Protein 9IL3 (pdb70)

Sequence (368 aa):
AGLPESVIWAVNAGGEAHVDVHGIHFRKDPLEGRVGRASDYGMKLPILRSNPEDQILYQTERYNEETFGYEVPIKEEGDYVLVLKFAEVYFAQSQQKVFDVRLNGHVVVKDLDIFDRVGHSTAHDEIIPMSIRKGKLSVQGEVSTFTGKLYIEFVKGYYDNPKVCALYIMAGTVDDVPKLQPHPAGLPESVIWAVNAGGEAHVDVHGIHFRKDPLEGRVGRASDYGMKLPILRSNPEDQILYQTERYNEETFGYEVPIKEEGDYVLVLKFAEVYFAQSQQKVFDVRLNGHVVVKDLDIFDRVGHSTAHDEIIPMSIRKGKLSVQGEVSTFTGKLYIEFVKGYYDNPKVCALYIMAGTVDDVPKLQPHP

B-factor: mean 16.49, std 7.44, range [3.55, 44.3]

Radius of gyration: 24.48 Å; Cα contacts (8 Å, |Δi|>4): 889; chains: 2; bounding box: 75×58×40 Å

Solvent-accessible surface area: 18001 Å² total; per-residue (Å²): 130,46,39,65,118,8,8,24,40,4,4,2,0,17,14,115,8,34,44,15,83,88,36,3,11,0,15,87,10,51,17,134,84,183,69,27,123,61,26,93,131,1,105,182,43,100,9,110,60,17,71,98,121,12,50,49,3,7,18,7,17,5,63,19,83,127,55,5,10,4,109,0,49,13,76,102,98,12,56,14,0,0,2,0,24,0,0,4,10,157,48,63,121,47,113,66,18,21,5,34,0,71,0,49,51,26,71,14,17,154,84,1,18,2,50,94,134,14,22,73,12,4,0,11,28,25,57,5,68,10,34,8,117,190,37,87,0,41,3,115,76,90,92,39,90,24,124,28,106,0,90,0,28,0,26,70,37,217,100,52,28,0,3,0,0,0,0,6,0,4,45,21,78,51,140,77,5,47,116,48,113,129,72,166,128,46,41,65,135,8,21,77,42,3,4,1,0,17,15,120,63,38,94,15,82,86,35,3,76,0,98,140,10,74,13,128,82,174,70,21,126,61,26,93,35,1,108,112,5,85,9,98,59,15,69,100,121,11,53,50,3,7,18,7,17,5,62,19,80,127,55,5,10,5,110,0,86,13,180,108,101,14,56,14,0,0,3,0,24,0,0,4,7,76,46,10,16,26,85,32,18,22,5,35,0,69,0,50,52,26,72,12,15,152,83,2,17,2,50,97,136,13,21,44,11,3,0,12,28,25,56,6,71,9,32,8,117,192,38,87,0,42,2,116,78,91,95,39,90,24,122,28,105,0,96,0,27,0,28,71,38,216,98,51,26,0,3,0,0,0,0,6,0,4,46,21,78,65,133,79,5,46,115,46,112,124,78,159

Organism: Homo sapiens (NCBI:txid9606)

Nearest PDB structures (foldseek):
  2kr2-assembly1_A  TM=8.852E-01  e=6.687E-24  Xenopus laevis
  2jwp-assembly1_A  TM=8.888E-01  e=2.058E-21  unclassified
  6d8g-assembly1_A  TM=8.098E-01  e=1.830E-08  Bacteroides uniformis str. 3978 T3 ii
  6d8g-assembly1_B  TM=7.984E-01  e=1.465E-08  Bacteroides uniformis str. 3978 T3 ii
  5uj6-assembly1_B  TM=7.425E-01  e=6.015E-09  Bacteroides uniformis str. 3978 T3 ii

GO terms:
  GO:0051087 protein-folding chaperone binding (F, IDA)
  GO:0035579 specific granule membrane (C, TAS)
  GO:0005789 endoplasmic reticulum membrane (C, TAS)
  GO:0005886 plasma membrane (C, TAS)
  GO:0005515 protein binding (F, IPI)
  GO:0016020 membrane (C, HDA)
  GO:0019899 enzyme binding (F, IPI)

Foldseek 3Di:
DADQVFWDAKAQALDAWDQDPRRHIHHYHPCVVNDFDKDQCQPVDQAPLDDRSPCSLASIKGWHQFKDWDKDFDDDWAKKKKKFKYAAADDFDWLQDWWFKDKVRHTQGHTDTRCVVAGHRYMDMDMWIWGQPPQWIDGPRDIDGDDRMMIIMIGHDDRDIGMTRMMTMGGDDDVNDDDGDDGD/DADQVFWDAKAQALDAWDQDPRRHIHHYHPCVVHDFDKDQCQVVDQAPLDDRSPCSLASIKTWHQFKDWDKDFDDDWAKKKKKFKYAAADDFDWLQDWWFKDKVRHTPRHTDTRCVVAGHRYMDMDMWIWGDPPQWIAGPRDIDGDDRMMIIMIGHDDRDIGMTRMMTMGGDDDVNDDDGPDGD

Secondary structure (DSSP, 8-state):
--HHHHEEEEEETTS--EE-TTS-EEEEPTTTTTSSEEE-GGGGS--BSS-GGGTHHHH-EEE-SS-EEEEEE--S-EEEEEEEEE--SS--SSSSS-EEEEETTEEEEEEE-HHHHH-SSB-EEEEEEEEEETTEEEETTEEEE--SEEEEEEE--SSS--EESEEEEEES-GGGS--PPP--/--HHHHEEEEEETTS--EE-TTS-EEEEPTTTTSSSEEE-GGGGS--BSS-GGGTHHHH-EEE-SS-EEEEEE--S-EEEEEEEEE--SS--SSSSS-EEEEETTEEEEEEE-HHHHH-SSB-EEEEEEEEEETTEEEETTEEEE--SEEEEEEE--SSS--EESEEEEEES-GGGSPPPPP--

InterPro domains:
  IPR021720 Malectin domain [PF11721] (48-208)
  IPR039155 Malectin [PTHR13460] (16-291)

Structure (mmCIF, N/CA/C/O backbone):
data_9IL3
#
_entry.id   9IL3
#
_cell.length_a   100.510
_cell.length_b   100.510
_cell.length_c   36.008
_cell.angle_alpha   90.00
_cell.angle_beta   90.00
_cell.angle_gamma   120.00
#
_symmetry.space_group_name_H-M   'P 31'
#
loop_
_entity.id
_entity.type
_entity.pdbx_description
1 polymer Malectin
2 non-polymer alpha-D-glucopyranose
3 non-polymer '1,4-DIETHYLENE DIOXIDE'
4 non-polymer 'SULFATE ION'
5 water water
#
loop_
_atom_site.group_PDB
_atom_site.id
_atom_site.type_symbol
_atom_site.label_atom_id
_atom_site.label_alt_id
_atom_site.label_comp_id
_atom_site.label_asym_id
_atom_site.label_entity_id
_atom_site.label_seq_id
_atom_site.pdbx_PDB_ins_code
_atom_site.Cartn_x
_atom_site.Cartn_y
_atom_site.Cartn_z
_atom_site.occupancy
_atom_site.B_iso_or_equiv
_atom_site.auth_seq_id
_atom_site.auth_comp_id
_atom_site.auth_asym_id
_atom_site.auth_atom_id
_atom_site.pdbx_PDB_model_num
ATOM 1 N N . ALA A 1 1 ? -21.230 39.996 19.172 1.00 37.42 1 ALA A N 1
ATOM 2 C CA . ALA A 1 1 ? -21.005 38.552 19.144 1.00 34.55 1 ALA A CA 1
ATOM 3 C C . ALA A 1 1 ? -19.526 38.205 19.361 1.00 31.61 1 ALA A C 1
ATOM 4 O O . ALA A 1 1 ? -18.642 38.952 18.948 1.00 37.15 1 ALA A O 1
ATOM 6 N N . GLY A 1 2 ? -19.266 37.076 20.019 1.00 33.63 2 GLY A N 1
ATOM 7 C CA . GLY A 1 2 ? -17.907 36.626 20.261 1.00 30.90 2 GLY A CA 1
ATOM 8 C C . GLY A 1 2 ? -17.248 36.074 19.005 1.00 22.98 2 GLY A C 1
ATOM 9 O O . GLY A 1 2 ? -17.876 35.894 17.963 1.00 21.32 2 GLY A O 1
ATOM 10 N N . LEU A 1 3 ? -15.952 35.746 19.143 1.00 22.88 3 LEU A N 1
ATOM 11 C CA . LEU A 1 3 ? -15.089 35.550 17.975 1.00 24.15 3 LEU A CA 1
ATOM 12 C C . LEU A 1 3 ? -15.577 34.500 16.983 1.00 25.62 3 LEU A C 1
ATOM 13 O O . LEU A 1 3 ? -15.879 34.864 15.832 1.00 27.77 3 LEU A O 1
ATOM 18 N N . PRO A 1 4 ? -15.658 33.204 17.326 1.00 27.11 4 PRO A N 1
ATOM 19 C CA . PRO A 1 4 ? -16.072 32.235 16.300 1.00 21.61 4 PRO A CA 1
ATOM 20 C C . PRO A 1 4 ? -17.417 32.571 15.679 1.00 19.10 4 PRO A C 1
ATOM 21 O O . PRO A 1 4 ? -17.565 32.457 14.456 1.00 20.19 4 PRO A O 1
ATOM 25 N N . GLU A 1 5 ? -18.379 33.053 16.477 1.00 15.87 5 GLU A N 1
ATOM 26 C CA . GLU A 1 5 ? -19.694 33.404 15.943 1.00 16.23 5 GLU A CA 1
ATOM 27 C C . GLU A 1 5 ? -19.634 34.577 14.962 1.00 16.68 5 GLU A C 1
ATOM 28 O O . GLU A 1 5 ? -20.466 34.658 14.053 1.00 20.52 5 GLU A O 1
ATOM 34 N N . SER A 1 6 ? -18.663 35.483 15.119 1.00 13.60 6 SER A N 1
ATOM 35 C CA . SER A 1 6 ? -18.532 36.663 14.265 1.00 14.91 6 SER A CA 1
ATOM 36 C C . SER A 1 6 ? -17.835 36.410 12.919 1.00 11.55 6 SER A C 1
ATOM 37 O O . SER A 1 6 ? -17.846 37.318 12.072 1.00 12.44 6 SER A O 1
ATOM 40 N N . VAL A 1 7 ? -17.246 35.230 12.6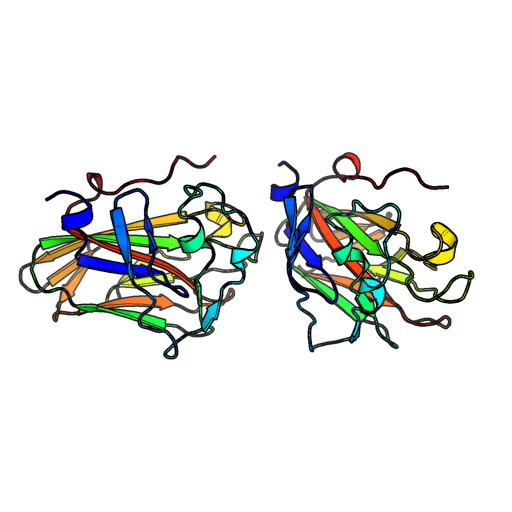91 1.00 11.80 7 VAL A N 1
ATOM 41 C CA . VAL A 1 7 ? -16.561 34.919 11.429 1.00 10.61 7 VAL A CA 1
ATOM 42 C C . VAL A 1 7 ? -17.587 34.482 10.376 1.00 9.79 7 VAL A C 1
ATOM 43 O O . VAL A 1 7 ? -18.300 33.488 10.566 1.00 12.35 7 VAL A O 1
ATOM 47 N N . ILE A 1 8 ? -17.656 35.221 9.256 1.00 9.69 8 ILE A N 1
ATOM 48 C CA . ILE A 1 8 ? -18.626 34.926 8.187 1.00 10.39 8 ILE A CA 1
ATOM 49 C C . ILE A 1 8 ? -18.079 34.056 7.040 1.00 10.03 8 ILE A C 1
ATOM 50 O O . ILE A 1 8 ? -18.881 33.486 6.279 1.00 10.01 8 ILE A O 1
ATOM 55 N N . TRP A 1 9 ? -16.748 33.944 6.888 1.00 8.68 9 TRP A N 1
ATOM 56 C CA . TRP A 1 9 ? -16.092 33.339 5.714 1.00 7.74 9 TRP A CA 1
ATOM 57 C C . TRP A 1 9 ? -14.600 33.140 6.023 1.00 8.35 9 TRP A C 1
ATOM 58 O O . TRP A 1 9 ? -13.968 34.065 6.546 1.00 9.52 9 TRP A O 1
ATOM 69 N N . ALA A 1 10 ? -14.025 31.950 5.753 1.00 8.34 10 ALA A N 1
ATOM 70 C CA . ALA A 1 10 ? -12.615 31.669 6.072 1.00 8.58 10 ALA A CA 1
ATOM 71 C C . ALA A 1 10 ? -12.080 30.494 5.238 1.00 8.63 10 ALA A C 1
ATOM 72 O O . ALA A 1 10 ? -12.785 29.491 5.054 1.00 9.21 10 ALA A O 1
ATOM 74 N N . VAL A 1 11 ? -10.816 30.596 4.780 1.00 8.43 11 VAL A N 1
ATOM 75 C CA . VAL A 1 11 ? -10.205 29.633 3.842 1.00 9.17 11 VAL A CA 1
ATOM 76 C C . VAL A 1 11 ? -8.763 29.289 4.239 1.00 9.10 11 VAL A C 1
ATOM 77 O O . VAL A 1 11 ? -7.955 30.194 4.499 1.00 9.11 11 VAL A O 1
ATOM 81 N N . ASN A 1 12 ? -8.424 27.979 4.228 1.00 8.99 12 ASN A N 1
ATOM 82 C CA . ASN A 1 12 ? -7.030 27.490 4.298 1.00 9.01 12 ASN A CA 1
ATOM 83 C C . ASN A 1 12 ? -6.523 27.257 2.872 1.00 9.16 12 ASN A C 1
ATOM 84 O O . ASN A 1 12 ? -6.791 26.209 2.277 1.00 9.52 12 ASN A O 1
ATOM 89 N N . ALA A 1 13 ? -5.805 28.238 2.300 1.00 9.28 13 ALA A N 1
ATOM 90 C CA . ALA A 1 13 ? -5.368 28.148 0.903 1.00 9.25 13 ALA A CA 1
ATOM 91 C C . ALA A 1 13 ? -4.369 27.001 0.697 1.00 9.43 13 ALA A C 1
ATOM 92 O O . ALA A 1 13 ? -3.436 26.817 1.489 1.00 9.62 13 ALA A O 1
ATOM 94 N N . GLY A 1 14 ? -4.572 26.226 -0.378 1.00 9.32 14 GLY A N 1
ATOM 95 C CA . GLY A 1 14 ? -3.757 25.050 -0.655 1.00 11.70 14 GLY A CA 1
ATOM 96 C C . GLY A 1 14 ? -3.922 23.873 0.288 1.00 12.60 14 GLY A C 1
ATOM 97 O O . GLY A 1 14 ? -3.125 22.926 0.213 1.00 13.70 14 GLY A O 1
ATOM 98 N N . GLY A 1 15 ? -4.929 23.882 1.168 1.00 11.36 15 GLY A N 1
ATOM 99 C CA . GLY A 1 15 ? -5.066 22.824 2.155 1.00 13.78 15 GLY A CA 1
ATOM 100 C C . GLY A 1 15 ? -6.472 22.338 2.473 1.00 12.74 15 GLY A C 1
ATOM 101 O O . GLY A 1 15 ? -7.441 22.673 1.774 1.00 12.61 15 GLY A O 1
ATOM 102 N N . GLU A 1 16 ? -6.571 21.528 3.533 1.00 13.18 16 GLU A N 1
ATOM 103 C CA . GLU A 1 16 ? -7.804 20.932 4.044 1.00 12.44 16 GLU A CA 1
ATOM 104 C C . GLU A 1 16 ? -8.346 21.751 5.226 1.00 13.53 16 GLU A C 1
ATOM 105 O O . GLU A 1 16 ? -7.715 22.701 5.701 1.00 13.29 16 GLU A O 1
ATOM 111 N N . ALA A 1 17 ? -9.526 21.367 5.728 1.00 11.93 17 ALA A N 1
ATOM 112 C CA . ALA A 1 17 ? -10.128 22.086 6.851 1.00 11.93 17 ALA A CA 1
ATOM 113 C C . ALA A 1 17 ? -9.236 22.030 8.095 1.00 12.73 17 ALA A C 1
ATOM 114 O O . ALA A 1 17 ? -8.571 21.019 8.359 1.00 13.95 17 ALA A O 1
ATOM 116 N N . HIS A 1 18 ? -9.233 23.121 8.876 1.00 12.48 18 HIS A N 1
ATOM 117 C CA . HIS A 1 18 ? -8.467 23.207 10.122 1.00 11.65 18 HIS A CA 1
ATOM 118 C C . HIS A 1 18 ? -9.138 24.186 11.086 1.00 10.81 18 HIS A C 1
ATOM 119 O O . HIS A 1 18 ? -9.478 25.307 10.687 1.00 12.54 18 HIS A O 1
ATOM 126 N N . VAL A 1 19 ? -9.307 23.782 12.350 1.00 13.04 19 VAL A N 1
ATOM 127 C CA . VAL A 1 19 ? -9.851 24.652 13.401 1.00 12.18 19 VAL A CA 1
ATOM 128 C C . VAL A 1 19 ? -8.700 25.136 14.285 1.00 12.98 19 VAL A C 1
ATOM 129 O O . VAL A 1 19 ? -7.983 24.320 14.882 1.00 14.13 19 VAL A O 1
ATOM 133 N N . ASP A 1 20 ? -8.529 26.461 14.386 1.00 12.04 20 ASP A N 1
ATOM 134 C CA . ASP A 1 20 ? -7.390 27.053 15.092 1.00 11.96 20 ASP A CA 1
ATOM 135 C C . ASP A 1 20 ? -7.645 27.141 16.605 1.00 14.25 20 ASP A C 1
ATOM 136 O O . ASP A 1 20 ? -8.729 26.807 17.100 1.00 14.85 20 ASP A O 1
ATOM 141 N N . VAL A 1 21 ? -6.639 27.618 17.352 1.00 14.85 21 VAL A N 1
ATOM 142 C CA . VAL A 1 21 ? -6.737 27.653 18.817 1.00 14.79 21 VAL A CA 1
ATOM 143 C C . VAL A 1 21 ? -7.781 28.645 19.329 1.00 18.86 21 VAL A C 1
ATOM 144 O O . VAL A 1 21 ? -8.162 28.573 20.506 1.00 20.11 21 VAL A O 1
ATOM 148 N N . HIS A 1 22 ? -8.240 29.581 18.490 1.00 17.40 22 HIS A N 1
ATOM 149 C CA . HIS A 1 22 ? -9.312 30.514 18.825 1.00 18.67 22 HIS A CA 1
ATOM 150 C C . HIS A 1 22 ? -10.699 29.989 18.472 1.00 17.64 22 HIS A C 1
ATOM 151 O O . HIS A 1 22 ? -11.690 30.683 18.733 1.00 21.79 22 HIS A O 1
ATOM 158 N N . GLY A 1 23 ? -10.796 28.806 17.863 1.00 16.11 23 GLY A N 1
ATOM 159 C CA . GLY A 1 23 ? -12.067 28.252 17.443 1.00 15.98 23 GLY A CA 1
ATOM 160 C C . GLY A 1 23 ? -12.506 28.615 16.038 1.00 15.64 23 GLY A C 1
ATOM 161 O O . GLY A 1 23 ? -13.647 28.297 15.663 1.00 17.81 23 GLY A O 1
ATOM 162 N N . ILE A 1 24 ? -11.642 29.253 15.251 1.00 13.51 24 ILE A N 1
ATOM 163 C CA . ILE A 1 24 ? -11.978 29.661 13.883 1.00 14.47 24 ILE A CA 1
ATOM 164 C C . ILE A 1 24 ? -11.748 28.493 12.925 1.00 12.58 24 ILE A C 1
ATOM 165 O O . ILE A 1 24 ? -10.652 27.915 12.881 1.00 11.84 24 ILE A O 1
ATOM 170 N N . HIS A 1 25 ? -12.785 28.155 12.150 1.00 10.58 25 HIS A N 1
ATOM 171 C CA . HIS A 1 25 ? -12.771 27.079 11.146 1.00 9.15 25 HIS A CA 1
ATOM 172 C C . HIS A 1 25 ? -12.325 27.662 9.798 1.00 9.55 25 HIS A C 1
ATOM 173 O O . HIS A 1 25 ? -13.085 28.395 9.147 1.00 10.10 25 HIS A O 1
ATOM 180 N N . PHE A 1 26 ? -11.095 27.331 9.371 1.00 9.51 26 PHE A N 1
ATOM 181 C CA . PHE A 1 26 ? -10.604 27.654 8.024 1.00 9.20 26 PHE A CA 1
ATOM 182 C C . PHE A 1 26 ? -11.024 26.526 7.069 1.00 8.95 26 PHE A C 1
ATOM 183 O O . PHE A 1 26 ? -10.585 25.378 7.227 1.00 10.46 26 PHE A O 1
ATOM 191 N N . ARG A 1 27 ? -11.891 26.837 6.096 1.00 9.48 27 ARG A N 1
ATOM 192 C CA . ARG A 1 27 ? -12.475 25.810 5.222 1.00 8.00 27 ARG A CA 1
ATOM 193 C C . ARG A 1 27 ? -11.455 25.275 4.201 1.00 10.33 27 ARG A C 1
ATOM 194 O O . ARG A 1 27 ? -10.503 25.967 3.813 1.00 9.87 27 ARG A O 1
ATOM 202 N N . LYS A 1 28 ? -11.661 24.029 3.750 1.00 10.07 28 LYS A N 1
ATOM 203 C CA . LYS A 1 28 ? -10.857 23.504 2.643 1.00 10.27 28 LYS A CA 1
ATOM 204 C C . LYS A 1 28 ? -10.950 24.444 1.432 1.00 10.57 28 LYS A C 1
ATOM 205 O O . LYS A 1 28 ? -11.988 25.072 1.183 1.00 10.76 28 LYS A O 1
ATOM 211 N N . ASP A 1 29 ? -9.842 24.558 0.675 1.00 9.98 29 ASP A N 1
ATOM 212 C CA . ASP A 1 29 ? -9.698 25.591 -0.372 1.00 11.40 29 ASP A CA 1
ATOM 213 C C . ASP A 1 29 ? -10.746 25.441 -1.484 1.00 11.31 29 ASP A C 1
ATOM 214 O O . ASP A 1 29 ? -10.722 24.434 -2.211 1.00 13.34 29 ASP A O 1
ATOM 219 N N . PRO A 1 30 ? -11.642 26.422 -1.690 1.00 11.32 30 PRO A N 1
ATOM 220 C CA . PRO A 1 30 ? -12.634 26.300 -2.783 1.00 14.00 30 PRO A CA 1
ATOM 221 C C . PRO A 1 30 ? -12.058 26.447 -4.196 1.00 15.26 30 PRO A C 1
ATOM 222 O O . PRO A 1 30 ? -12.776 26.157 -5.171 1.00 16.12 30 PRO A O 1
ATOM 226 N N . LEU A 1 31 ? -10.811 26.894 -4.353 1.00 12.08 31 LEU A N 1
ATOM 227 C CA . LEU A 1 31 ? -10.198 27.005 -5.673 1.00 13.66 31 LEU A CA 1
ATOM 228 C C . LEU A 1 31 ? -9.393 25.764 -6.073 1.00 14.06 31 LEU A C 1
ATOM 229 O O . LEU A 1 31 ? -8.694 25.798 -7.095 1.00 14.27 31 LEU A O 1
ATOM 234 N N . GLU A 1 32 ? -9.482 24.667 -5.311 1.00 13.67 32 GLU A N 1
ATOM 235 C CA . GLU A 1 32 ? -8.762 23.449 -5.677 1.00 14.32 32 GLU A CA 1
ATOM 236 C C . GLU A 1 32 ? -9.187 22.961 -7.063 1.00 18.18 32 GLU A C 1
ATOM 237 O O . GLU A 1 32 ? -10.383 22.805 -7.344 1.00 18.29 32 GLU A O 1
ATOM 243 N N . GLY A 1 33 ? -8.197 22.737 -7.932 1.00 18.18 33 GLY A N 1
ATOM 244 C CA . GLY A 1 33 ? -8.426 22.326 -9.307 1.00 21.14 33 GLY A CA 1
ATOM 245 C C . GLY A 1 33 ? -8.952 23.397 -10.239 1.00 22.52 33 GLY A C 1
ATOM 246 O O . GLY A 1 33 ? -9.281 23.084 -11.388 1.00 26.16 33 GLY A O 1
ATOM 247 N N . ARG A 1 34 ? -9.006 24.658 -9.806 1.00 20.78 34 ARG A N 1
ATOM 248 C CA . ARG A 1 34 ? -9.747 25.699 -10.516 1.00 22.53 34 ARG A CA 1
ATOM 249 C C . ARG A 1 34 ? -8.831 26.767 -11.101 1.00 27.54 34 ARG A C 1
ATOM 250 O O . ARG A 1 34 ? -8.677 26.836 -12.322 1.00 34.19 34 ARG A O 1
ATOM 258 N N . VAL A 1 35 ? -8.248 27.637 -10.274 1.00 25.02 35 VAL A N 1
ATOM 259 C CA . VAL A 1 35 ? -7.289 28.639 -10.733 1.00 25.20 35 VAL A CA 1
ATOM 260 C C . VAL A 1 35 ? -6.124 28.699 -9.751 1.00 20.00 35 VAL A C 1
ATOM 261 O O . VAL A 1 35 ? -6.292 28.485 -8.546 1.00 17.90 35 VAL A O 1
ATOM 265 N N . GLY A 1 36 ? -4.925 28.962 -10.285 1.00 18.26 36 GLY A N 1
ATOM 266 C CA . GLY A 1 36 ? -3.704 28.952 -9.489 1.00 16.02 36 GLY A CA 1
ATOM 267 C C . GLY A 1 36 ? -3.174 27.549 -9.232 1.00 17.39 36 GLY A C 1
ATOM 268 O O . GLY A 1 36 ? -3.648 26.556 -9.801 1.00 18.84 36 GLY A O 1
ATOM 269 N N . ARG A 1 37 ? -2.184 27.470 -8.331 1.00 13.96 37 ARG A N 1
ATOM 270 C CA . ARG A 1 37 ? -1.461 26.236 -8.013 1.00 15.62 37 ARG A CA 1
ATOM 271 C C . ARG A 1 37 ? -1.322 26.062 -6.497 1.00 13.56 37 ARG A C 1
ATOM 272 O O . ARG A 1 37 ? -0.844 26.969 -5.804 1.00 13.12 37 ARG A O 1
ATOM 280 N N . ALA A 1 38 ? -1.709 24.895 -5.980 1.00 12.01 38 ALA A N 1
ATOM 281 C CA . ALA A 1 38 ? -1.495 24.568 -4.571 1.00 12.41 38 ALA A CA 1
ATOM 282 C C . ALA A 1 38 ? -0.075 24.047 -4.350 1.00 12.96 38 ALA A C 1
ATOM 283 O O . ALA A 1 38 ? 0.483 23.359 -5.211 1.00 14.87 38 ALA A O 1
ATOM 285 N N . SER A 1 39 ? 0.519 24.374 -3.189 1.00 11.69 39 SER A N 1
ATOM 286 C CA . SER A 1 39 ? 1.816 23.813 -2.807 1.00 10.39 39 SER A CA 1
ATOM 287 C C . SER A 1 39 ? 1.889 23.516 -1.311 1.00 12.01 39 SER A C 1
ATOM 288 O O . SER A 1 39 ? 1.591 24.387 -0.482 1.00 11.50 39 SER A O 1
ATOM 291 N N . ASP A 1 40 ? 2.311 22.290 -0.968 1.00 13.61 40 ASP A N 1
ATOM 292 C CA . ASP A 1 40 ? 2.605 21.889 0.406 1.00 13.44 40 ASP A CA 1
ATOM 293 C C . ASP A 1 40 ? 4.113 21.841 0.716 1.00 12.53 40 ASP A C 1
ATOM 294 O O . ASP A 1 40 ? 4.532 21.140 1.651 1.00 12.82 40 ASP A O 1
ATOM 299 N N . TYR A 1 41 ? 4.923 22.592 -0.045 1.00 11.78 41 TYR A N 1
ATOM 300 C CA . TYR A 1 41 ? 6.377 22.613 0.153 1.00 11.99 41 TYR A CA 1
ATOM 301 C C . TYR A 1 41 ? 6.763 22.964 1.590 1.00 13.83 41 TYR A C 1
ATOM 302 O O . TYR A 1 41 ? 7.703 22.385 2.148 1.00 14.04 41 TYR A O 1
ATOM 311 N N . GLY A 1 42 ? 6.050 23.904 2.212 1.00 11.26 42 GLY A N 1
ATOM 312 C CA . GLY A 1 42 ? 6.348 24.326 3.578 1.00 12.51 42 GL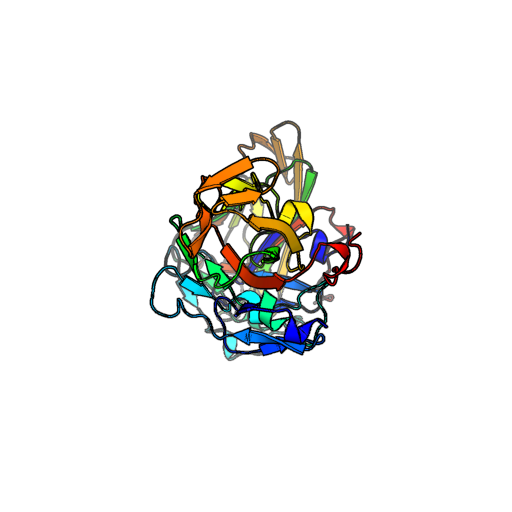Y A CA 1
ATOM 313 C C . GLY A 1 42 ? 6.125 23.281 4.673 1.00 12.41 42 GLY A C 1
ATOM 314 O O . GLY A 1 42 ? 6.533 23.531 5.815 1.00 12.71 42 GLY A O 1
ATOM 315 N N . MET A 1 43 ? 5.487 22.134 4.375 1.00 13.18 43 MET A N 1
ATOM 316 C CA . MET A 1 43 ? 5.250 21.149 5.437 1.00 16.11 43 MET A CA 1
ATOM 317 C C . MET A 1 43 ? 6.529 20.529 5.997 1.00 16.22 43 MET A C 1
ATOM 318 O O . MET A 1 43 ? 6.467 19.858 7.037 1.00 16.87 43 MET A O 1
ATOM 323 N N . LYS A 1 44 ? 7.680 20.758 5.363 1.00 15.61 44 LYS A N 1
ATOM 324 C CA . LYS A 1 44 ? 8.957 20.285 5.881 1.00 16.45 44 LYS A CA 1
ATOM 325 C C . LYS A 1 44 ? 9.577 21.227 6.910 1.00 17.06 44 LYS A C 1
ATOM 326 O O . LYS A 1 44 ? 10.563 20.846 7.553 1.00 21.51 44 LYS A O 1
ATOM 332 N N . LEU A 1 45 ? 9.025 22.433 7.106 1.00 15.64 45 LEU A N 1
ATOM 333 C CA . LEU A 1 45 ? 9.685 23.484 7.876 1.00 13.14 45 LEU A CA 1
ATOM 334 C C . LEU A 1 45 ? 8.892 23.864 9.124 1.00 17.20 45 LEU A C 1
ATOM 335 O O . LEU A 1 45 ? 7.667 24.011 9.054 1.00 17.40 45 LEU A O 1
ATOM 340 N N . PRO A 1 46 ? 9.552 24.056 10.269 1.00 15.26 46 PRO A N 1
ATOM 341 C CA . PRO A 1 46 ? 8.865 24.692 11.403 1.00 16.58 46 PRO A CA 1
ATOM 342 C C . PRO A 1 46 ? 8.643 26.173 11.115 1.00 17.19 46 PRO A C 1
ATOM 343 O O . PRO A 1 46 ? 9.518 26.851 10.569 1.00 16.86 46 PRO A O 1
ATOM 347 N N . ILE A 1 47 ? 7.460 26.677 11.471 1.00 15.60 47 ILE A N 1
ATOM 348 C CA . ILE A 1 47 ? 7.088 28.070 11.207 1.00 13.16 47 ILE A CA 1
ATOM 349 C C . ILE A 1 47 ? 7.209 28.877 12.500 1.00 15.61 47 ILE A C 1
ATOM 350 O O . ILE A 1 47 ? 6.457 28.650 13.457 1.00 18.83 47 ILE A O 1
ATOM 355 N N . LEU A 1 48 ? 8.138 29.834 12.527 1.00 12.45 48 LEU A N 1
ATOM 356 C CA . LEU A 1 48 ? 8.316 30.677 13.705 1.00 13.73 48 LEU A CA 1
ATOM 357 C C . LEU A 1 48 ? 7.160 31.667 13.851 1.00 13.19 48 LEU A C 1
ATOM 358 O O . LEU A 1 48 ? 6.480 32.021 12.877 1.00 13.72 48 LEU A O 1
ATOM 363 N N . ARG A 1 49 ? 6.942 32.109 15.097 1.00 13.82 49 ARG A N 1
ATOM 364 C CA . ARG A 1 49 ? 5.962 33.131 15.467 1.00 14.15 49 ARG A CA 1
ATOM 365 C C . ARG A 1 49 ? 4.536 32.581 15.560 1.00 18.92 49 ARG A C 1
ATOM 366 O O . ARG A 1 49 ? 3.757 33.021 16.414 1.00 26.93 49 ARG A O 1
ATOM 374 N N . SER A 1 50 ? 4.193 31.605 14.716 1.00 19.04 50 SER A N 1
ATOM 375 C CA . SER A 1 50 ? 2.885 30.961 14.769 1.00 21.74 50 SER A CA 1
ATOM 376 C C . SER A 1 50 ? 2.790 30.024 15.964 1.00 23.56 50 SER A C 1
ATOM 377 O O . SER A 1 50 ? 3.775 29.428 16.404 1.00 21.99 50 SER A O 1
ATOM 380 N N . ASN A 1 51 ? 1.579 29.874 16.467 1.00 23.63 51 ASN A N 1
ATOM 381 C CA . ASN A 1 51 ? 1.328 28.856 17.462 1.00 23.73 51 ASN A CA 1
ATOM 382 C C . ASN A 1 51 ? 1.519 27.482 16.807 1.00 24.72 51 ASN A C 1
ATOM 383 O O . ASN A 1 51 ? 1.080 27.269 15.670 1.00 22.19 51 ASN A O 1
ATOM 388 N N . PRO A 1 52 ? 2.202 26.539 17.471 1.00 23.84 52 PRO A N 1
ATOM 389 C CA . PRO A 1 52 ? 2.613 25.306 16.765 1.00 24.83 52 PRO A CA 1
ATOM 390 C C . PRO A 1 52 ? 1.482 24.352 16.379 1.00 22.89 52 PRO A C 1
ATOM 391 O O . PRO A 1 52 ? 1.654 23.595 15.415 1.00 23.73 52 PRO A O 1
ATOM 395 N N . GLU A 1 53 ? 0.351 24.324 17.099 1.00 23.90 53 GLU A N 1
ATOM 396 C CA . GLU A 1 53 ? -0.795 23.536 16.626 1.00 21.20 53 GLU A CA 1
ATOM 397 C C . GLU A 1 53 ? -1.416 24.051 15.330 1.00 16.65 53 GLU A C 1
ATOM 398 O O . GLU A 1 53 ? -2.160 23.299 14.682 1.00 18.36 53 GLU A O 1
ATOM 404 N N . ASP A 1 54 ? -1.104 25.281 14.914 1.00 17.43 54 ASP A N 1
ATOM 405 C CA . ASP A 1 54 ? -1.729 25.904 13.754 1.00 15.89 54 ASP A CA 1
ATOM 406 C C . ASP A 1 54 ? -0.766 26.131 12.586 1.00 14.63 54 ASP A C 1
ATOM 407 O O . ASP A 1 54 ? -1.140 26.793 11.607 1.00 14.31 54 ASP A O 1
ATOM 412 N N . GLN A 1 55 ? 0.457 25.585 12.642 1.00 14.72 55 GLN A N 1
ATOM 413 C CA . GLN A 1 55 ? 1.436 25.895 11.599 1.00 14.05 55 GLN A CA 1
ATOM 414 C C . GLN A 1 55 ? 1.034 25.373 10.218 1.00 13.16 55 GLN A C 1
ATOM 415 O O . GLN A 1 55 ? 1.482 25.931 9.206 1.00 11.24 55 GLN A O 1
ATOM 421 N N . ILE A 1 56 ? 0.163 24.356 10.142 1.00 12.35 56 ILE A N 1
ATOM 422 C CA . ILE A 1 56 ? -0.334 23.858 8.852 1.00 12.98 56 ILE A CA 1
ATOM 423 C C . ILE A 1 56 ? -0.951 24.967 7.990 1.00 11.00 56 ILE A C 1
ATOM 424 O O . ILE A 1 56 ? -0.919 24.882 6.753 1.00 11.85 56 ILE A O 1
ATOM 429 N N . LEU A 1 57 ? -1.517 26.018 8.616 1.00 10.27 57 LEU A N 1
ATOM 430 C CA . LEU A 1 57 ? -2.099 27.121 7.839 1.00 9.56 57 LEU A CA 1
ATOM 431 C C . LEU A 1 57 ? -1.045 27.827 6.986 1.00 10.32 57 LEU A C 1
ATOM 432 O O . LEU A 1 57 ? -1.321 28.214 5.836 1.00 9.43 57 LEU A O 1
ATOM 437 N N . TYR A 1 58 ? 0.161 28.017 7.549 1.00 10.34 58 TYR A N 1
ATOM 438 C CA . TYR A 1 58 ? 1.276 28.717 6.915 1.00 9.54 58 TYR A CA 1
ATOM 439 C C . TYR A 1 58 ? 2.163 27.808 6.049 1.00 10.56 58 TYR A C 1
ATOM 440 O O . TYR A 1 58 ? 2.916 28.320 5.202 1.00 11.89 58 TYR A O 1
ATOM 449 N N . GLN A 1 59 ? 2.090 26.478 6.233 1.00 10.15 59 GLN A N 1
ATOM 450 C CA . GLN A 1 59 ? 2.864 25.483 5.485 1.00 10.80 59 GLN A CA 1
ATOM 451 C C . GLN A 1 59 ? 2.230 25.118 4.140 1.00 11.39 59 GLN A C 1
ATOM 452 O O . GLN A 1 59 ? 2.900 24.480 3.313 1.00 13.08 59 GLN A O 1
ATOM 458 N N . THR A 1 60 ? 0.959 25.493 3.912 1.00 10.55 60 THR A N 1
ATOM 459 C CA . THR A 1 60 ? 0.236 25.290 2.653 1.00 9.85 60 THR A CA 1
ATOM 460 C C . THR A 1 60 ? -0.123 26.645 2.031 1.00 9.92 60 THR A C 1
ATOM 461 O O . THR A 1 60 ? -0.455 27.599 2.757 1.00 9.32 60 THR A O 1
ATOM 465 N N . GLU A 1 61 ? -0.071 26.738 0.690 1.00 8.32 61 GLU A N 1
ATOM 466 C CA . GLU A 1 61 ? -0.310 28.006 -0.017 1.00 8.16 61 GLU A CA 1
ATOM 467 C C . GLU A 1 61 ? -1.019 27.773 -1.358 1.00 8.80 61 GLU A C 1
ATOM 468 O O . GLU A 1 61 ? -1.025 26.655 -1.892 1.00 9.69 61 GLU A O 1
ATOM 474 N N . ARG A 1 62 ? -1.587 28.857 -1.922 1.00 9.47 62 ARG A N 1
ATOM 475 C CA . ARG A 1 62 ? -1.915 28.968 -3.353 1.00 9.52 62 ARG A CA 1
ATOM 476 C C . ARG A 1 62 ? -1.093 30.111 -3.952 1.00 8.67 62 ARG A C 1
ATOM 477 O O . ARG A 1 62 ? -1.061 31.207 -3.378 1.00 8.88 62 ARG A O 1
ATOM 485 N N . TYR A 1 63 ? -0.421 29.861 -5.096 1.00 10.36 63 TYR A N 1
ATOM 486 C CA . TYR A 1 63 ? 0.373 30.865 -5.825 1.00 10.45 63 TYR A CA 1
ATOM 487 C C . TYR A 1 63 ? 0.086 30.789 -7.329 1.00 10.70 63 TYR A C 1
ATOM 488 O O . TYR A 1 63 ? -0.572 29.856 -7.800 1.00 11.66 63 TYR A O 1
ATOM 497 N N . ASN A 1 64 ? 0.586 31.769 -8.102 1.00 11.41 64 ASN A N 1
ATOM 498 C CA . ASN A 1 64 ? 0.360 31.762 -9.555 1.00 12.39 64 ASN A CA 1
ATOM 499 C C . ASN A 1 64 ? 1.347 32.696 -10.262 1.00 11.58 64 ASN A C 1
ATOM 500 O O . ASN A 1 64 ? 1.825 33.675 -9.675 1.00 10.63 64 ASN A O 1
ATOM 505 N N . GLU A 1 65 ? 1.634 32.397 -11.544 1.00 11.83 65 GLU A N 1
ATOM 506 C CA . GLU A 1 65 ? 2.509 33.239 -12.367 1.00 13.45 65 GLU A CA 1
ATOM 507 C C . GLU A 1 65 ? 1.760 34.382 -13.057 1.00 12.30 65 GLU A C 1
ATOM 508 O O . GLU A 1 65 ? 2.386 35.170 -13.782 1.00 15.10 65 GLU A O 1
ATOM 514 N N . GLU A 1 66 ? 0.439 34.477 -12.869 1.00 11.30 66 GLU A N 1
ATOM 515 C CA . GLU A 1 66 ? -0.387 35.601 -13.298 1.00 12.46 66 GLU A CA 1
ATOM 516 C C . GLU A 1 66 ? -1.325 36.003 -12.153 1.00 12.86 66 GLU A C 1
ATOM 517 O O . GLU A 1 66 ? -1.521 35.241 -11.196 1.00 12.85 66 GLU A O 1
ATOM 523 N N . THR A 1 67 ? -1.905 37.207 -12.254 1.00 10.71 67 THR A N 1
ATOM 524 C CA . THR A 1 67 ? -2.857 37.700 -11.249 1.00 10.81 67 THR A CA 1
ATOM 525 C C . THR A 1 67 ? -4.019 36.718 -11.037 1.00 12.72 67 THR A C 1
ATOM 526 O O . THR A 1 67 ? -4.520 36.118 -11.996 1.00 13.18 67 THR A O 1
ATOM 530 N N . PHE A 1 68 ? -4.436 36.533 -9.764 1.00 11.48 68 PHE A N 1
ATOM 531 C CA . PHE A 1 68 ? -5.555 35.649 -9.391 1.00 11.90 68 PHE A CA 1
ATOM 532 C C . PHE A 1 68 ? -6.266 36.175 -8.136 1.00 11.57 68 PHE A C 1
ATOM 533 O O . PHE A 1 68 ? -5.746 37.043 -7.430 1.00 12.73 68 PHE A O 1
ATOM 541 N N . GLY A 1 69 ? -7.461 35.642 -7.848 1.00 13.06 69 GLY A N 1
ATOM 542 C CA . GLY A 1 69 ? -8.199 36.115 -6.676 1.00 11.40 69 GLY A CA 1
ATOM 543 C C . GLY A 1 69 ? -9.357 35.231 -6.229 1.00 11.36 69 GLY A C 1
ATOM 544 O O . GLY A 1 69 ? -9.703 34.238 -6.883 1.00 13.89 69 GLY A O 1
ATOM 545 N N . TYR A 1 70 ? -9.958 35.624 -5.082 1.00 11.33 70 TYR A N 1
ATOM 546 C CA . TYR A 1 70 ? -11.135 34.982 -4.472 1.00 10.04 70 TYR A CA 1
ATOM 547 C C . TYR A 1 70 ? -12.335 35.934 -4.500 1.00 12.92 70 TYR A C 1
ATOM 548 O O . TYR A 1 70 ? -12.193 37.132 -4.216 1.00 13.84 70 TYR A O 1
ATOM 557 N N . GLU A 1 71 ? -13.526 35.398 -4.789 1.00 14.43 71 GLU A N 1
ATOM 558 C CA . GLU A 1 71 ? -14.789 36.140 -4.702 1.00 14.64 71 GLU A CA 1
ATOM 559 C C . GLU A 1 71 ? -15.528 35.768 -3.417 1.00 16.01 71 GLU A C 1
ATOM 560 O O . GLU A 1 71 ? -15.673 34.579 -3.111 1.00 18.32 71 GLU A O 1
ATOM 566 N N . VAL A 1 72 ? -16.034 36.774 -2.690 1.00 14.03 72 VAL A N 1
ATOM 567 C CA . VAL A 1 72 ? -16.689 36.575 -1.402 1.00 12.53 72 VAL A CA 1
ATOM 568 C C . VAL A 1 72 ? -18.089 37.193 -1.402 1.00 13.10 72 VAL A C 1
ATOM 569 O O . VAL A 1 72 ? -18.227 38.406 -1.606 1.00 13.05 72 VAL A O 1
ATOM 573 N N . PRO A 1 73 ? -19.159 36.420 -1.164 1.00 12.13 73 PRO A N 1
ATOM 574 C CA . PRO A 1 73 ? -20.493 37.030 -0.975 1.00 12.32 73 PRO A CA 1
ATOM 575 C C . PRO A 1 73 ? -20.640 37.604 0.433 1.00 13.53 73 PRO A C 1
ATOM 576 O O . PRO A 1 73 ? -20.290 36.948 1.417 1.00 13.35 73 PRO A O 1
ATOM 580 N N . ILE A 1 74 ? -21.155 38.834 0.537 1.00 11.68 74 ILE A N 1
ATOM 581 C CA . ILE A 1 74 ? -21.414 39.476 1.835 1.00 14.09 74 ILE A CA 1
ATOM 582 C C . ILE A 1 74 ? -22.897 39.850 1.918 1.00 15.36 74 ILE A C 1
ATOM 583 O O . ILE A 1 74 ? -23.365 40.726 1.175 1.00 15.91 74 ILE A O 1
ATOM 588 N N . LYS A 1 75 ? -23.629 39.205 2.843 1.00 13.49 75 LYS A N 1
ATOM 589 C CA . LYS A 1 75 ? -25.097 39.242 2.875 1.00 15.45 75 LYS A CA 1
ATOM 590 C C . LYS A 1 75 ? -25.671 40.522 3.502 1.00 14.71 75 LYS A C 1
ATOM 591 O O . LYS A 1 75 ? -26.730 40.995 3.064 1.00 16.13 75 LYS A O 1
ATOM 597 N N . GLU A 1 76 ? -25.026 41.086 4.533 1.00 13.62 76 GLU A N 1
ATOM 598 C CA . GLU A 1 76 ? -25.620 42.169 5.320 1.00 13.31 76 GLU A CA 1
ATOM 599 C C . GLU A 1 76 ? -24.667 43.360 5.442 1.00 14.54 76 GLU A C 1
ATOM 600 O O . GLU A 1 76 ? -23.442 43.200 5.419 1.00 12.73 76 GLU A O 1
ATOM 606 N N . GLU A 1 77 ? -25.235 44.565 5.578 1.00 12.85 77 GLU A N 1
ATOM 607 C CA . GLU A 1 77 ? -24.424 45.751 5.877 1.00 13.31 77 GLU A CA 1
ATOM 608 C C . GLU A 1 77 ? -23.797 45.679 7.278 1.00 13.36 77 GLU A C 1
ATOM 609 O O . GLU A 1 77 ? -24.329 45.033 8.189 1.00 13.83 77 GLU A O 1
ATOM 615 N N . GL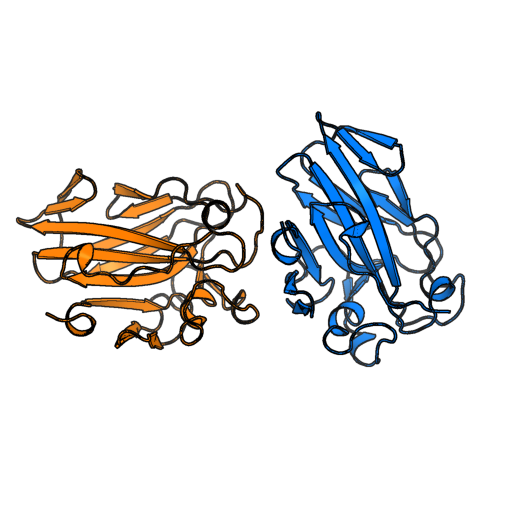Y A 1 78 ? -22.665 46.362 7.448 1.00 11.95 78 GLY A N 1
ATOM 616 C CA . GLY A 1 78 ? -22.005 46.437 8.743 1.00 14.27 78 GLY A CA 1
ATOM 617 C C . GLY A 1 78 ? -20.525 46.769 8.622 1.00 11.62 78 GLY A C 1
ATOM 618 O O . GLY A 1 78 ? -20.006 47.016 7.534 1.00 12.14 78 GLY A O 1
ATOM 619 N N . ASP A 1 79 ? -19.851 46.789 9.787 1.00 14.41 79 ASP A N 1
ATOM 620 C CA . ASP A 1 79 ? -18.390 46.918 9.863 1.00 13.59 79 ASP A CA 1
ATOM 621 C C . ASP A 1 79 ? -17.725 45.539 9.884 1.00 12.42 79 ASP A C 1
ATOM 622 O O . ASP A 1 79 ? -18.178 44.635 10.595 1.00 13.95 79 ASP A O 1
ATOM 627 N N . TYR A 1 80 ? -16.634 45.388 9.116 1.00 10.41 80 TYR A N 1
ATOM 628 C CA . TYR A 1 80 ? -15.918 44.114 8.976 1.00 9.78 80 TYR A CA 1
ATOM 629 C C . TYR A 1 80 ? -14.395 44.333 9.021 1.00 10.76 80 TYR A C 1
ATOM 630 O O . TYR A 1 80 ? -13.898 45.445 8.784 1.00 11.77 80 TYR A O 1
ATOM 639 N N . VAL A 1 81 ? -13.642 43.256 9.315 1.00 9.94 81 VAL A N 1
ATOM 640 C CA . VAL A 1 81 ? -12.174 43.243 9.206 1.00 10.40 81 VAL A CA 1
ATOM 641 C C . VAL A 1 81 ? -11.728 42.020 8.399 1.00 8.82 81 VAL A C 1
ATOM 642 O O . VAL A 1 81 ? -12.114 40.887 8.718 1.00 9.64 81 VAL A O 1
ATOM 646 N N . LEU A 1 82 ? -10.896 42.250 7.369 1.00 9.75 82 LEU A N 1
ATOM 647 C CA . LEU A 1 82 ? -10.246 41.186 6.597 1.00 8.33 82 LEU A CA 1
ATOM 648 C C . LEU A 1 82 ? -8.826 40.932 7.120 1.00 9.27 82 LEU A C 1
ATOM 649 O O . LEU A 1 82 ? -8.027 41.873 7.233 1.00 10.85 82 LEU A O 1
ATOM 654 N N . VAL A 1 83 ? -8.512 39.660 7.421 1.00 8.69 83 VAL A N 1
ATOM 655 C CA . VAL A 1 83 ? -7.184 39.224 7.871 1.00 9.61 83 VAL A CA 1
ATOM 656 C C . VAL A 1 83 ? -6.576 38.275 6.830 1.00 8.74 83 VAL A C 1
ATOM 657 O O . VAL A 1 83 ? -7.184 37.251 6.483 1.00 9.36 83 VAL A O 1
ATOM 661 N N . LEU A 1 84 ? -5.357 38.601 6.364 1.00 8.47 84 LEU A N 1
ATOM 662 C CA . LEU A 1 84 ? -4.603 37.823 5.375 1.00 7.34 84 LEU A CA 1
ATOM 663 C C . LEU A 1 84 ? -3.305 37.290 5.994 1.00 7.52 84 LEU A C 1
ATOM 664 O O . LEU A 1 84 ? -2.523 38.074 6.551 1.00 9.21 84 LEU A O 1
ATOM 669 N N . LYS A 1 85 ? -3.066 35.967 5.887 1.00 8.85 85 LYS A N 1
ATOM 670 C CA . LYS A 1 85 ? -1.921 35.280 6.501 1.00 7.66 85 LYS A CA 1
ATOM 671 C C . LYS A 1 85 ? -0.922 34.796 5.444 1.00 7.98 85 LYS A C 1
ATOM 672 O O . LYS A 1 85 ? -1.330 34.158 4.460 1.00 8.36 85 LYS A O 1
ATOM 678 N N . PHE A 1 86 ? 0.385 35.046 5.684 1.00 8.25 86 PHE A N 1
ATOM 679 C CA . PHE A 1 86 ? 1.480 34.761 4.737 1.00 8.10 86 PHE A CA 1
ATOM 680 C C . PHE A 1 86 ? 2.722 34.189 5.452 1.00 8.18 86 PHE A C 1
ATOM 681 O O . PHE A 1 86 ? 2.945 34.442 6.645 1.00 8.55 86 PHE A O 1
ATOM 689 N N . ALA A 1 87 ? 3.559 33.448 4.693 1.00 9.81 87 ALA A N 1
ATOM 690 C CA . ALA A 1 87 ? 4.923 33.064 5.084 1.00 8.73 87 ALA A CA 1
ATOM 691 C C . ALA A 1 87 ? 5.777 32.869 3.826 1.00 8.26 87 ALA A C 1
ATOM 692 O O . ALA A 1 87 ? 5.271 32.415 2.791 1.00 9.91 87 ALA A O 1
ATOM 694 N N . GLU A 1 88 ? 7.083 33.227 3.916 1.00 7.94 88 GLU A N 1
ATOM 695 C CA . GLU A 1 88 ? 8.056 33.031 2.821 1.00 7.64 88 GLU A CA 1
ATOM 696 C C . GLU A 1 88 ? 8.853 31.746 3.088 1.00 8.56 88 GLU A C 1
ATOM 697 O O . GLU A 1 88 ? 9.748 31.728 3.937 1.00 9.41 88 GLU A O 1
ATOM 703 N N . VAL A 1 89 ? 8.522 30.666 2.368 1.00 9.07 89 VAL A N 1
ATOM 704 C CA . VAL A 1 89 ? 9.107 29.338 2.613 1.00 9.19 89 VAL A CA 1
ATOM 705 C C . VAL A 1 89 ? 10.201 28.973 1.597 1.00 11.07 89 VAL A C 1
ATOM 706 O O . VAL A 1 89 ? 10.679 27.825 1.600 1.00 12.57 89 VAL A O 1
ATOM 710 N N . TYR A 1 90 ? 10.610 29.917 0.730 1.00 10.14 90 TYR A N 1
ATOM 711 C CA . TYR A 1 90 ? 11.599 29.655 -0.328 1.00 8.34 90 TYR A CA 1
ATOM 712 C C . TYR A 1 90 ? 12.794 30.624 -0.286 1.00 9.89 90 TYR A C 1
ATOM 713 O O . TYR A 1 90 ? 13.946 30.178 -0.164 1.00 10.04 90 TYR A O 1
ATOM 722 N N . PHE A 1 91 ? 12.550 31.940 -0.371 1.00 8.85 91 PHE A N 1
ATOM 723 C CA . PHE A 1 91 ? 13.611 32.949 -0.460 1.00 8.92 91 PHE A CA 1
ATOM 724 C C . PHE A 1 91 ? 14.102 33.413 0.922 1.00 8.13 91 PHE A C 1
ATOM 725 O O . PHE A 1 91 ? 13.423 33.246 1.947 1.00 10.34 91 PHE A O 1
ATOM 733 N N . ALA A 1 92 ? 15.314 34.013 0.934 1.00 9.17 92 ALA A N 1
ATOM 734 C CA . ALA A 1 92 ? 15.924 34.533 2.163 1.00 8.73 92 ALA A CA 1
ATOM 735 C C . ALA A 1 92 ? 16.767 35.798 1.889 1.00 7.91 92 ALA A C 1
ATOM 736 O O . ALA A 1 92 ? 17.816 36.011 2.521 1.00 8.52 92 ALA A O 1
ATOM 738 N N . GLN A 1 93 ? 16.303 36.654 0.959 1.00 9.44 93 GLN A N 1
ATOM 739 C CA . GLN A 1 93 ? 16.834 37.999 0.701 1.00 8.90 93 GLN A CA 1
ATOM 740 C C . GLN A 1 93 ? 15.656 38.904 0.325 1.00 10.20 93 GLN A C 1
ATOM 741 O O . GLN A 1 93 ? 14.585 38.416 -0.056 1.00 9.35 93 GLN A O 1
ATOM 747 N N . SER A 1 94 ? 15.831 40.228 0.480 1.00 9.94 94 SER A N 1
ATOM 748 C CA . SER A 1 94 ? 14.801 41.184 0.048 1.00 10.51 94 SER A CA 1
ATOM 749 C C . SER A 1 94 ? 14.794 41.366 -1.475 1.00 10.73 94 SER A C 1
ATOM 750 O O . SER A 1 94 ? 15.754 41.029 -2.184 1.00 11.03 94 SER A O 1
ATOM 753 N N . GLN A 1 95 ? 13.660 41.887 -1.976 1.00 11.03 95 GLN A N 1
ATOM 754 C CA . GLN A 1 95 ? 13.440 42.117 -3.411 1.00 11.26 95 GLN A CA 1
ATOM 755 C C . GLN A 1 95 ? 13.639 40.853 -4.254 1.00 12.19 95 GLN A C 1
ATOM 756 O O . GLN A 1 95 ? 14.178 40.905 -5.368 1.00 14.41 95 GLN A O 1
ATOM 762 N N . GLN A 1 96 ? 13.190 39.708 -3.728 1.00 9.62 96 GLN A N 1
ATOM 763 C CA . GLN A 1 96 ? 13.100 38.453 -4.476 1.00 10.89 96 GLN A CA 1
ATOM 764 C C . GLN A 1 96 ? 11.663 38.111 -4.868 1.00 11.34 96 GLN A C 1
ATOM 765 O O . GLN A 1 96 ? 11.421 37.733 -6.025 1.00 12.46 96 GLN A O 1
ATOM 771 N N . LYS A 1 97 ? 10.704 38.229 -3.930 1.00 9.88 97 LYS A N 1
ATOM 772 C CA . LYS A 1 97 ? 9.259 38.095 -4.174 1.00 9.70 97 LYS A CA 1
ATOM 773 C C . LYS A 1 97 ? 8.545 39.337 -3.631 1.00 9.69 97 LYS A C 1
ATOM 774 O O . LYS A 1 97 ? 8.627 39.616 -2.425 1.00 9.65 97 LYS A O 1
ATOM 780 N N . VAL A 1 98 ? 7.837 40.076 -4.509 1.00 10.38 98 VAL A N 1
ATOM 781 C CA . VAL A 1 98 ? 7.140 41.333 -4.175 1.00 10.21 98 VAL A CA 1
ATOM 782 C C . VAL A 1 98 ? 5.824 41.398 -4.964 1.00 11.95 98 VAL A C 1
ATOM 783 O O . VAL A 1 98 ? 5.822 41.116 -6.168 1.00 13.63 98 VAL A O 1
ATOM 787 N N . PHE A 1 99 ? 4.708 41.773 -4.309 1.00 10.40 99 PHE A N 1
ATOM 788 C CA . PHE A 1 99 ? 3.403 41.841 -5.003 1.00 10.00 99 PHE A CA 1
ATOM 789 C C . PHE A 1 99 ? 2.431 42.790 -4.290 1.00 10.41 99 PHE A C 1
ATOM 790 O O . PHE A 1 99 ? 2.546 43.028 -3.086 1.00 10.53 99 PHE A O 1
ATOM 798 N N . ASP A 1 100 ? 1.444 43.307 -5.045 1.00 10.82 100 ASP A N 1
ATOM 799 C CA . ASP A 1 100 ? 0.360 44.146 -4.518 1.00 10.94 100 ASP A CA 1
ATOM 800 C C . ASP A 1 100 ? -0.876 43.298 -4.166 1.00 10.16 100 ASP A C 1
ATOM 801 O O . ASP A 1 100 ? -1.095 42.226 -4.743 1.00 11.15 100 ASP A O 1
ATOM 806 N N . VAL A 1 101 ? -1.708 43.808 -3.244 1.00 10.42 101 VAL A N 1
ATOM 807 C CA . VAL A 1 101 ? -3.033 43.251 -2.935 1.00 10.95 101 VAL A CA 1
ATOM 808 C C . VAL A 1 101 ? -4.100 44.318 -3.199 1.00 9.76 101 VAL A C 1
ATOM 809 O O . VAL A 1 101 ? -3.970 45.454 -2.717 1.00 11.28 101 VAL A O 1
ATOM 813 N N . ARG A 1 102 ? -5.171 43.942 -3.934 1.00 10.00 102 ARG A N 1
ATOM 814 C CA . ARG A 1 102 ? -6.286 44.836 -4.279 1.00 11.60 102 ARG A CA 1
ATOM 815 C C . ARG A 1 102 ? -7.642 44.309 -3.804 1.00 12.61 102 ARG A C 1
ATOM 816 O O . ARG A 1 102 ? -7.884 43.094 -3.771 1.00 12.13 102 ARG A O 1
ATOM 824 N N . LEU A 1 103 ? -8.541 45.243 -3.468 1.00 12.86 103 LEU A N 1
ATOM 825 C CA . LEU A 1 103 ? -9.895 44.927 -3.016 1.00 13.13 103 LEU A CA 1
ATOM 826 C C . LEU A 1 103 ? -10.871 45.732 -3.868 1.00 13.11 103 LEU A C 1
ATOM 827 O O . LEU A 1 103 ? -10.907 46.964 -3.765 1.00 15.81 103 LEU A O 1
ATOM 832 N N . ASN A 1 104 ? -11.664 45.053 -4.706 1.00 12.83 104 ASN A N 1
ATOM 833 C CA . ASN A 1 104 ? -12.556 45.726 -5.660 1.00 16.33 104 ASN A CA 1
ATOM 834 C C . ASN A 1 104 ? -11.823 46.817 -6.448 1.00 17.12 104 ASN A C 1
ATOM 835 O O . ASN A 1 104 ? -12.364 47.891 -6.721 1.00 19.00 104 ASN A O 1
ATOM 840 N N . GLY A 1 105 ? -10.561 46.548 -6.796 1.00 15.02 105 GLY A N 1
ATOM 841 C CA . GLY A 1 105 ? -9.737 47.490 -7.529 1.00 18.09 105 GLY A CA 1
ATOM 842 C C . GLY A 1 105 ? -8.902 48.447 -6.692 1.00 15.17 105 GLY A C 1
ATOM 843 O O . GLY A 1 105 ? -7.957 49.042 -7.227 1.00 21.94 105 GLY A O 1
ATOM 844 N N . HIS A 1 106 ? -9.234 48.654 -5.418 1.00 15.39 106 HIS A N 1
ATOM 845 C CA . HIS A 1 106 ? -8.468 49.566 -4.571 1.00 16.75 106 HIS A CA 1
ATOM 846 C C . HIS A 1 106 ? -7.185 48.865 -4.114 1.00 16.63 106 HIS A C 1
ATOM 847 O O . HIS A 1 106 ? -7.248 47.757 -3.580 1.00 15.31 106 HIS A O 1
ATOM 854 N N . VAL A 1 107 ? -6.027 49.510 -4.272 1.00 15.57 107 VAL A N 1
ATOM 855 C CA . VAL A 1 107 ? -4.773 48.918 -3.791 1.00 14.77 107 VAL A CA 1
ATOM 856 C C . VAL A 1 107 ? -4.700 49.110 -2.274 1.00 16.51 107 VAL A C 1
ATOM 857 O O . VAL A 1 107 ? -4.596 50.240 -1.789 1.00 21.49 107 VAL A O 1
ATOM 861 N N . VAL A 1 108 ? -4.757 48.006 -1.518 1.00 12.37 108 VAL A N 1
ATOM 862 C CA . VAL A 1 108 ? -4.780 48.066 -0.056 1.00 15.33 108 VAL A CA 1
ATOM 863 C C . VAL A 1 108 ? -3.449 47.678 0.605 1.00 15.78 108 VAL A C 1
ATOM 864 O O . VAL A 1 108 ? -3.221 48.055 1.768 1.00 16.87 108 VAL A O 1
ATOM 868 N N . VAL A 1 109 ? -2.584 46.928 -0.087 1.00 13.71 109 VAL A N 1
ATOM 869 C CA . VAL A 1 109 ? -1.197 46.685 0.325 1.00 14.37 109 VAL A CA 1
ATOM 870 C C . VAL A 1 109 ? -0.306 46.872 -0.900 1.00 12.72 109 VAL A C 1
ATOM 871 O O . VAL A 1 109 ? -0.456 46.142 -1.891 1.00 12.75 109 VAL A O 1
ATOM 875 N N . LYS A 1 110 ? 0.618 47.838 -0.834 1.00 12.60 110 LYS A N 1
ATOM 876 C CA . LYS A 1 110 ? 1.535 48.150 -1.933 1.00 12.68 110 LYS A CA 1
ATOM 877 C C . LYS A 1 110 ? 2.911 47.539 -1.675 1.00 11.83 110 LYS A C 1
ATOM 878 O O . LYS A 1 110 ? 3.501 47.752 -0.609 1.00 14.07 110 LYS A O 1
ATOM 884 N N . ASP A 1 111 ? 3.418 46.785 -2.655 1.00 11.42 111 ASP A N 1
ATOM 885 C CA . ASP A 1 111 ? 4.788 46.230 -2.624 1.00 12.01 111 ASP A CA 1
ATOM 886 C C . ASP A 1 111 ? 5.063 45.365 -1.381 1.00 11.35 111 ASP A C 1
ATOM 887 O O . ASP A 1 111 ? 6.051 45.571 -0.666 1.00 12.45 111 ASP A O 1
ATOM 892 N N . LEU A 1 112 ? 4.197 44.376 -1.138 1.00 9.41 112 LEU A N 1
ATOM 893 C CA . LEU A 1 112 ? 4.403 43.431 -0.035 1.00 8.88 112 LEU A CA 1
ATOM 894 C C . LEU A 1 112 ? 5.618 42.534 -0.297 1.00 8.69 112 LEU A C 1
ATOM 895 O O . LEU A 1 112 ? 5.621 41.753 -1.256 1.00 9.06 112 LEU A O 1
ATOM 900 N N . ASP A 1 113 ? 6.623 42.614 0.590 1.00 9.14 113 ASP A N 1
ATOM 901 C CA . ASP A 1 113 ? 7.849 41.798 0.580 1.00 8.33 113 ASP A CA 1
ATOM 902 C C . ASP A 1 113 ? 7.893 41.046 1.923 1.00 8.21 113 ASP A C 1
ATOM 903 O O . ASP A 1 113 ? 8.370 41.581 2.940 1.00 8.75 113 ASP A O 1
ATOM 908 N N . ILE A 1 114 ? 7.367 39.808 1.926 1.00 7.78 114 ILE A N 1
ATOM 909 C CA . ILE A 1 114 ? 7.224 39.032 3.166 1.00 7.76 114 ILE A CA 1
ATOM 910 C C . ILE A 1 114 ? 8.574 38.873 3.875 1.00 8.18 114 ILE A C 1
ATOM 911 O O . ILE A 1 114 ? 8.689 39.113 5.091 1.00 8.95 114 ILE A O 1
ATOM 916 N N . PHE A 1 115 ? 9.622 38.466 3.137 1.00 8.10 115 PHE A N 1
ATOM 917 C CA . PHE A 1 115 ? 10.935 38.293 3.770 1.00 8.00 115 PHE A CA 1
ATOM 918 C C . PHE A 1 115 ? 11.423 39.585 4.424 1.00 8.23 115 PHE A C 1
ATOM 919 O O . PHE A 1 115 ? 11.945 39.552 5.546 1.00 8.90 115 PHE A O 1
ATOM 927 N N . ASP A 1 116 ? 11.298 40.730 3.730 1.00 7.88 116 ASP A N 1
ATOM 928 C CA . ASP A 1 116 ? 11.796 41.996 4.285 1.00 7.92 116 ASP A CA 1
ATOM 929 C C . ASP A 1 116 ? 11.177 42.292 5.650 1.00 8.20 116 ASP A C 1
ATOM 930 O O . ASP A 1 116 ? 11.869 42.793 6.550 1.00 9.62 116 ASP A O 1
ATOM 935 N N . ARG A 1 117 ? 9.884 41.962 5.827 1.00 8.43 117 ARG A N 1
ATOM 936 C CA . ARG A 1 117 ? 9.124 42.308 7.029 1.00 8.35 117 ARG A CA 1
ATOM 937 C C . ARG A 1 117 ? 9.398 41.362 8.207 1.00 10.08 117 ARG A C 1
ATOM 938 O O . ARG A 1 117 ? 9.410 41.813 9.365 1.00 11.37 117 ARG A O 1
ATOM 946 N N . VAL A 1 118 ? 9.590 40.052 7.959 1.00 8.75 118 VAL A N 1
ATOM 947 C CA . VAL A 1 118 ? 9.629 39.056 9.043 1.00 10.47 118 VAL A CA 1
ATOM 948 C C . VAL A 1 118 ? 10.752 38.015 8.973 1.00 9.27 118 VAL A C 1
ATOM 949 O O . VAL A 1 118 ? 10.961 37.283 9.951 1.00 12.31 118 VAL A O 1
ATOM 953 N N . GLY A 1 119 ? 11.454 37.894 7.840 1.00 9.29 119 GLY A N 1
ATOM 954 C CA . GLY A 1 119 ? 12.461 36.839 7.665 1.00 9.55 119 GLY A CA 1
ATOM 955 C C . GLY A 1 119 ? 11.935 35.591 6.961 1.00 8.31 119 GLY A C 1
ATOM 956 O O . GLY A 1 119 ? 10.849 35.585 6.374 1.00 9.11 119 GLY A O 1
ATOM 957 N N . HIS A 1 120 ? 12.752 34.512 7.003 1.00 9.27 120 HIS A N 1
ATOM 958 C CA . HIS A 1 120 ? 12.440 33.224 6.360 1.00 8.67 120 HIS A CA 1
ATOM 959 C C . HIS A 1 120 ? 11.630 32.335 7.307 1.00 10.03 120 HIS A C 1
ATOM 960 O O . HIS A 1 120 ? 11.874 32.317 8.521 1.00 10.63 120 HIS A O 1
ATOM 967 N N . SER A 1 121 ? 10.643 31.614 6.746 1.00 8.84 121 SER A N 1
ATOM 968 C CA . SER A 1 121 ? 9.866 30.593 7.482 1.00 9.96 121 SER A CA 1
ATOM 969 C C . SER A 1 121 ? 9.217 31.129 8.774 1.00 10.14 121 SER A C 1
ATOM 970 O O . SER A 1 121 ? 9.239 30.473 9.823 1.00 11.68 121 SER A O 1
ATOM 973 N N . THR A 1 122 ? 8.580 32.312 8.674 1.00 9.76 122 THR A N 1
ATOM 974 C CA . THR A 1 122 ? 8.021 33.068 9.801 1.00 10.58 122 THR A CA 1
ATOM 975 C C . THR A 1 122 ? 6.669 33.689 9.414 1.00 9.49 122 THR A C 1
ATOM 976 O O . THR A 1 122 ? 6.530 34.265 8.332 1.00 9.67 122 THR A O 1
ATOM 980 N N . ALA A 1 123 ? 5.681 33.620 10.319 1.00 8.12 123 ALA A N 1
ATOM 981 C CA . ALA A 1 123 ? 4.337 34.164 10.064 1.00 8.10 123 ALA A CA 1
ATOM 982 C C . ALA A 1 123 ? 4.298 35.700 9.953 1.00 7.62 123 ALA A C 1
ATOM 983 O O . ALA A 1 123 ? 4.943 36.409 10.732 1.00 8.43 123 ALA A O 1
ATOM 985 N N . HIS A 1 124 ? 3.498 36.217 8.989 1.00 8.78 124 HIS A N 1
ATOM 986 C CA . HIS A 1 124 ? 3.210 37.650 8.794 1.00 9.22 124 HIS A CA 1
ATOM 987 C C . HIS A 1 124 ? 1.737 37.836 8.415 1.00 7.94 124 HIS A C 1
ATOM 988 O O . HIS A 1 124 ? 1.284 37.237 7.430 1.00 9.80 124 HIS A O 1
ATOM 995 N N . ASP A 1 125 ? 0.996 38.691 9.147 1.00 8.06 125 ASP A N 1
ATOM 996 C CA . ASP A 1 125 ? -0.425 38.964 8.874 1.00 9.59 125 ASP A CA 1
ATOM 997 C C . ASP A 1 125 ? -0.656 40.438 8.504 1.00 8.49 125 ASP A C 1
ATOM 998 O O . ASP A 1 125 ? -0.062 41.342 9.115 1.00 10.42 125 ASP A O 1
ATOM 1003 N N . GLU A 1 126 ? -1.541 40.681 7.516 1.00 9.12 126 GLU A N 1
ATOM 1004 C CA . GLU A 1 126 ? -2.078 42.015 7.199 1.00 9.29 126 GLU A CA 1
ATOM 1005 C C . GLU A 1 126 ? -3.526 42.135 7.690 1.00 10.46 126 GLU A C 1
ATOM 1006 O O . GLU A 1 126 ? -4.333 41.215 7.498 1.00 11.23 126 GLU A O 1
ATOM 1012 N N . ILE A 1 127 ? -3.859 43.269 8.320 1.00 10.04 127 ILE A N 1
ATOM 1013 C CA . ILE A 1 127 ? -5.168 43.504 8.954 1.00 9.75 127 ILE A CA 1
ATOM 1014 C C . ILE A 1 127 ? -5.823 44.738 8.300 1.00 11.56 127 ILE A C 1
ATOM 1015 O O . ILE A 1 127 ? -5.285 45.853 8.406 1.00 12.66 127 ILE A O 1
ATOM 1020 N N . ILE A 1 128 ? -6.976 44.549 7.650 1.00 9.98 128 ILE A N 1
ATOM 1021 C CA . ILE A 1 128 ? -7.596 45.553 6.781 1.00 10.84 128 ILE A CA 1
ATOM 1022 C C . ILE A 1 128 ? -9.053 45.790 7.203 1.00 11.46 128 ILE A C 1
ATOM 1023 O O . ILE A 1 128 ? -9.950 45.036 6.824 1.00 11.12 128 ILE A O 1
ATOM 1028 N N . PRO A 1 129 ? -9.342 46.882 7.925 1.00 12.08 129 PRO A N 1
ATOM 1029 C CA . PRO A 1 129 ? -10.740 47.206 8.259 1.00 10.10 129 PRO A CA 1
ATOM 1030 C C . PRO A 1 129 ? -11.501 47.803 7.076 1.00 11.03 129 PRO A C 1
ATOM 1031 O O . PRO A 1 129 ? -10.925 48.462 6.203 1.00 12.79 129 PRO A O 1
ATOM 1035 N N . MET A 1 130 ? -12.819 47.569 7.068 1.00 11.00 130 MET A N 1
ATOM 1036 C CA . MET A 1 130 ? -13.708 48.067 6.014 1.00 14.53 130 MET A CA 1
ATOM 1037 C C . MET A 1 130 ? -15.143 48.227 6.524 1.00 13.49 130 MET A C 1
ATOM 1038 O O . MET A 1 130 ? -15.516 47.696 7.579 1.00 15.43 130 MET A O 1
ATOM 1043 N N . SER A 1 131 ? -15.955 48.964 5.744 1.00 14.78 131 SER A N 1
ATOM 1044 C CA . SER A 1 131 ? -17.374 49.175 6.026 1.00 15.25 131 SER A CA 1
ATOM 1045 C C . SER A 1 131 ? -18.199 48.956 4.761 1.00 14.69 131 SER A C 1
ATOM 1046 O O . SER A 1 131 ? -17.784 49.351 3.667 1.00 16.70 131 SER A O 1
ATOM 1049 N N . ILE A 1 132 ? -19.374 48.343 4.915 1.00 14.21 132 ILE A N 1
ATOM 1050 C CA . ILE A 1 132 ? -20.342 48.175 3.829 1.00 14.41 132 ILE A CA 1
ATOM 1051 C C . ILE A 1 132 ? -21.659 48.776 4.305 1.00 14.40 132 ILE A C 1
ATOM 1052 O O . ILE A 1 132 ? -22.313 48.214 5.197 1.00 14.61 132 ILE A O 1
ATOM 1057 N N . ARG A 1 133 ? -22.051 49.915 3.717 1.00 14.05 133 ARG A N 1
ATOM 1058 C CA . ARG A 1 133 ? -23.214 50.673 4.169 1.00 16.16 133 ARG A CA 1
ATOM 1059 C C . ARG A 1 133 ? -23.777 51.529 3.035 1.00 15.81 133 ARG A C 1
ATOM 1060 O O . ARG A 1 133 ? -23.020 52.120 2.259 1.00 16.51 133 ARG A O 1
ATOM 1068 N N . LYS A 1 134 ? -25.113 51.593 2.958 1.00 16.66 134 LYS A N 1
ATOM 1069 C CA . LYS A 1 134 ? -25.822 52.464 2.009 1.00 18.42 134 LYS A CA 1
ATOM 1070 C C . LYS A 1 134 ? -25.422 52.195 0.558 1.00 16.70 134 LYS A C 1
ATOM 1071 O O . LYS A 1 134 ? -25.328 53.113 -0.263 1.00 16.06 134 LYS A O 1
ATOM 1077 N N . GLY A 1 135 ? -25.187 50.923 0.242 1.00 14.55 135 GLY A N 1
ATOM 1078 C CA . GLY A 1 135 ? -24.785 50.501 -1.086 1.00 14.74 135 GLY A CA 1
ATOM 1079 C C . GLY A 1 135 ? -23.335 50.733 -1.460 1.00 13.35 135 GLY A C 1
ATOM 1080 O O . GLY A 1 135 ? -22.998 50.576 -2.643 1.00 13.95 135 GLY A O 1
ATOM 1081 N N . LYS A 1 136 ? -22.458 51.080 -0.503 1.00 13.63 136 LYS A N 1
ATOM 1082 C CA . LYS A 1 136 ? -21.058 51.407 -0.780 1.00 11.61 136 LYS A CA 1
ATOM 1083 C C . LYS A 1 136 ? -20.083 50.547 0.032 1.00 12.35 136 LYS A C 1
ATOM 1084 O O . LYS A 1 136 ? -20.387 50.125 1.155 1.00 15.54 136 LYS A O 1
ATOM 1090 N N . LEU A 1 137 ? -18.910 50.293 -0.559 1.00 12.89 137 LEU A N 1
ATOM 1091 C CA . LEU A 1 137 ? -17.728 49.783 0.140 1.00 12.23 137 LEU A CA 1
ATOM 1092 C C . LEU A 1 137 ? -16.806 50.956 0.478 1.00 12.34 137 LEU A C 1
ATOM 1093 O O . LEU A 1 137 ? -16.535 51.803 -0.385 1.00 13.65 137 LEU A O 1
ATOM 1098 N N . SER A 1 138 ? -16.329 51.008 1.726 1.00 13.58 138 SER A N 1
ATOM 1099 C CA . SER A 1 138 ? -15.360 52.011 2.175 1.00 14.07 138 SER A CA 1
ATOM 1100 C C . SER A 1 138 ? -14.132 51.312 2.757 1.00 13.49 138 SER A C 1
ATOM 1101 O O . SER A 1 138 ? -14.256 50.501 3.686 1.00 13.80 138 SER A O 1
ATOM 1104 N N . VAL A 1 139 ? -12.952 51.638 2.224 1.00 13.24 139 VAL A N 1
ATOM 1105 C CA . VAL A 1 139 ? -11.689 51.045 2.677 1.00 14.29 139 VAL A CA 1
ATOM 1106 C C . VAL A 1 139 ? -10.564 52.062 2.487 1.00 16.99 139 VAL A C 1
ATOM 1107 O O . VAL A 1 139 ? -10.407 52.629 1.403 1.00 15.20 139 VAL A O 1
ATOM 1111 N N . GLN A 1 140 ? -9.800 52.315 3.561 1.00 17.09 140 GLN A N 1
ATOM 1112 C CA . GLN A 1 140 ? -8.663 53.251 3.545 1.00 20.51 140 GLN A CA 1
ATOM 1113 C C . GLN A 1 140 ? -9.039 54.629 3.003 1.00 20.78 140 GLN A C 1
ATOM 1114 O O . GLN A 1 140 ? -8.257 55.284 2.312 1.00 24.09 140 GLN A O 1
ATOM 1120 N N . GLY A 1 141 ? -10.246 55.080 3.324 1.00 21.90 141 GLY A N 1
ATOM 1121 C CA . GLY A 1 141 ? -10.680 56.400 2.922 1.00 25.23 141 GLY A CA 1
ATOM 1122 C C . GLY A 1 141 ? -11.250 56.520 1.523 1.00 25.22 141 GLY A C 1
ATOM 1123 O O . GLY A 1 141 ? -11.687 57.618 1.152 1.00 31.55 141 GLY A O 1
ATOM 1124 N N . GLU A 1 142 ? -11.267 55.444 0.734 1.00 19.68 142 GLU A N 1
ATOM 1125 C CA . GLU A 1 142 ? -11.835 55.452 -0.611 1.00 21.36 142 GLU A CA 1
ATOM 1126 C C . GLU A 1 142 ? -13.166 54.701 -0.656 1.00 20.61 142 GLU A C 1
ATOM 1127 O O . GLU A 1 142 ? -13.368 53.726 0.074 1.00 20.48 142 GLU A O 1
ATOM 1133 N N . VAL A 1 143 ? -14.067 55.149 -1.545 1.00 14.74 143 VAL A N 1
ATOM 1134 C CA . VAL A 1 143 ? -15.458 54.684 -1.597 1.00 14.69 143 VAL A CA 1
ATOM 1135 C C . VAL A 1 143 ? -15.855 54.318 -3.025 1.00 14.02 143 VAL A C 1
ATOM 1136 O O . VAL A 1 143 ? -15.535 55.048 -3.972 1.00 16.34 143 VAL A O 1
ATOM 1140 N N . SER A 1 144 ? -16.593 53.205 -3.177 1.00 12.99 144 SER A N 1
ATOM 1141 C CA . SER A 1 144 ? -17.123 52.779 -4.475 1.00 12.69 144 SER A CA 1
ATOM 1142 C C . SER A 1 144 ? -18.373 51.913 -4.282 1.00 13.16 144 SER A C 1
ATOM 1143 O O . SER A 1 144 ? -18.677 51.464 -3.170 1.00 12.42 144 SER A O 1
ATOM 1146 N N . THR A 1 145 ? -19.088 51.661 -5.390 1.00 12.72 145 THR A N 1
ATOM 1147 C CA . THR A 1 145 ? -20.372 50.948 -5.342 1.00 11.30 145 THR A CA 1
ATOM 1148 C C . THR A 1 145 ? -20.177 49.457 -5.031 1.00 13.02 145 THR A C 1
ATOM 1149 O O . THR A 1 145 ? -19.371 48.780 -5.681 1.00 14.23 145 THR A O 1
ATOM 1153 N N . PHE A 1 146 ? -20.942 48.936 -4.061 1.00 14.27 146 PHE A N 1
ATOM 1154 C CA . PHE A 1 146 ? -20.894 47.517 -3.690 1.00 13.24 146 PHE A CA 1
ATOM 1155 C C . PHE A 1 146 ? -22.117 46.776 -4.233 1.00 14.06 146 PHE A C 1
ATOM 1156 O O . PHE A 1 146 ? -23.255 47.190 -3.987 1.00 15.10 146 PHE A O 1
ATOM 1164 N N . THR A 1 147 ? -21.877 45.660 -4.943 1.00 16.90 147 THR A N 1
ATOM 1165 C CA . THR A 1 147 ? -22.922 44.902 -5.638 1.00 19.95 147 THR A CA 1
ATOM 1166 C C . THR A 1 147 ? -23.380 43.644 -4.902 1.00 19.32 147 THR A C 1
ATOM 1167 O O . THR A 1 147 ? -24.342 43.001 -5.347 1.00 22.30 147 THR A O 1
ATOM 1171 N N . GLY A 1 148 ? -22.720 43.256 -3.817 1.00 16.83 148 GLY A N 1
ATOM 1172 C CA . GLY A 1 148 ? -22.990 41.999 -3.144 1.00 15.55 148 GLY A CA 1
ATOM 1173 C C . GLY A 1 148 ? -21.795 41.076 -3.040 1.00 13.73 148 GLY A C 1
ATOM 1174 O O . GLY A 1 148 ? -21.816 40.156 -2.207 1.00 12.74 148 GLY A O 1
ATOM 1175 N N . LYS A 1 149 ? -20.741 41.295 -3.844 1.00 14.12 149 LYS A N 1
ATOM 1176 C CA . LYS A 1 149 ? -19.546 40.457 -3.865 1.00 14.18 149 LYS A CA 1
ATOM 1177 C C . LYS A 1 149 ? -18.270 41.288 -3.737 1.00 16.57 149 LYS A C 1
ATOM 1178 O O . LYS A 1 149 ? -18.141 42.348 -4.366 1.00 14.81 149 LYS A O 1
ATOM 1184 N N . LEU A 1 150 ? -17.321 40.794 -2.933 1.00 11.90 150 LEU A N 1
ATOM 1185 C CA . LEU A 1 150 ? -16.001 41.405 -2.769 1.00 12.36 150 LEU A CA 1
ATOM 1186 C C . LEU A 1 150 ? -14.970 40.567 -3.534 1.00 13.87 150 LEU A C 1
ATOM 1187 O O . LEU A 1 150 ? -14.970 39.334 -3.427 1.00 16.42 150 LEU A O 1
ATOM 1192 N N . TYR A 1 151 ? -14.097 41.225 -4.319 1.00 12.98 151 TYR A N 1
ATOM 1193 C CA . TYR A 1 151 ? -13.054 40.544 -5.102 1.00 11.36 151 TYR A CA 1
ATOM 1194 C C . TYR A 1 151 ? -11.668 40.854 -4.526 1.00 11.60 151 TYR A C 1
ATOM 1195 O O . TYR A 1 151 ? -11.204 42.003 -4.599 1.00 11.63 151 TYR A O 1
ATOM 1204 N N . ILE A 1 152 ? -11.016 39.830 -3.956 1.00 10.56 152 ILE A N 1
ATOM 1205 C CA . ILE A 1 152 ? -9.704 39.950 -3.297 1.00 10.21 152 ILE A CA 1
ATOM 1206 C C . ILE A 1 152 ? -8.640 39.429 -4.264 1.00 11.00 152 ILE A C 1
ATOM 1207 O O . ILE A 1 152 ? -8.580 38.222 -4.522 1.00 11.65 152 ILE A O 1
ATOM 1212 N N . GLU A 1 153 ? -7.754 40.312 -4.763 1.00 10.05 153 GLU A N 1
ATOM 1213 C CA . GLU A 1 153 ? -6.798 39.981 -5.828 1.00 11.56 153 GLU A CA 1
ATOM 1214 C C . GLU A 1 153 ? -5.338 40.083 -5.374 1.00 10.60 153 GLU A C 1
ATOM 1215 O O . GLU A 1 153 ? -4.953 41.039 -4.686 1.00 11.02 153 GLU A O 1
ATOM 1221 N N . PHE A 1 154 ? -4.515 39.125 -5.826 1.00 10.69 154 PHE A N 1
ATOM 1222 C CA . PHE A 1 154 ? -3.066 39.089 -5.603 1.00 8.95 154 PHE A CA 1
ATOM 1223 C C . PHE A 1 154 ? -2.371 39.271 -6.967 1.00 10.38 154 PHE A C 1
ATOM 1224 O O . PHE A 1 154 ? -2.513 38.415 -7.856 1.00 10.33 154 PHE A O 1
ATOM 1232 N N . VAL A 1 155 ? -1.635 40.396 -7.136 1.00 11.13 155 VAL A N 1
ATOM 1233 C CA . VAL A 1 155 ? -1.261 40.957 -8.455 1.00 11.30 155 VAL A CA 1
ATOM 1234 C C . VAL A 1 155 ? 0.173 40.572 -8.848 1.00 10.58 155 VAL A C 1
ATOM 1235 O O . VAL A 1 155 ? 1.116 40.798 -8.074 1.00 11.61 155 VAL A O 1
ATOM 1239 N N . LYS A 1 156 ? 0.358 40.068 -10.086 1.00 12.29 156 LYS A N 1
ATOM 1240 C CA . LYS A 1 156 ? 1.684 39.674 -10.585 1.00 11.54 156 LYS A CA 1
ATOM 1241 C C . LYS A 1 156 ? 2.488 40.888 -11.055 1.00 14.29 156 LYS A C 1
ATOM 1242 O O . LYS A 1 156 ? 2.054 41.620 -11.957 1.00 14.93 156 LYS A O 1
ATOM 1248 N N . GLY A 1 157 ? 3.678 41.068 -10.472 1.00 13.73 157 GLY A N 1
ATOM 1249 C CA . GLY A 1 157 ? 4.650 42.066 -10.899 1.00 15.59 157 GLY A CA 1
ATOM 1250 C C . GLY A 1 157 ? 5.918 41.441 -11.457 1.00 15.41 157 GLY A C 1
ATOM 1251 O O . GLY A 1 157 ? 5.867 40.340 -12.009 1.00 16.35 157 GLY A O 1
ATOM 1252 N N . TYR A 1 158 ? 7.072 42.102 -11.294 1.00 18.59 158 TYR A N 1
ATOM 1253 C CA . TYR A 1 158 ? 8.319 41.603 -11.871 1.00 19.65 158 TYR A CA 1
ATOM 1254 C C . TYR A 1 158 ? 9.058 40.590 -10.991 1.00 19.19 158 TYR A C 1
ATOM 1255 O O . TYR A 1 158 ? 9.787 39.742 -11.523 1.00 20.43 158 TYR A O 1
ATOM 1264 N N . TYR A 1 159 ? 8.887 40.640 -9.663 1.00 13.07 159 TYR A N 1
ATOM 1265 C CA . TYR A 1 159 ? 9.684 39.857 -8.710 1.00 12.18 159 TYR A CA 1
ATOM 1266 C C . TYR A 1 159 ? 8.904 38.619 -8.242 1.00 11.25 159 TYR A C 1
ATOM 1267 O O . TYR A 1 159 ? 8.097 38.698 -7.307 1.00 11.93 159 TYR A O 1
ATOM 1276 N N . ASP A 1 160 ? 9.154 37.472 -8.869 1.00 12.10 160 ASP A N 1
ATOM 1277 C CA . ASP A 1 160 ? 8.514 36.182 -8.538 1.00 12.07 160 ASP A CA 1
ATOM 1278 C C . ASP A 1 160 ? 6.975 36.264 -8.563 1.00 10.15 160 ASP A C 1
ATOM 1279 O O . ASP A 1 160 ? 6.396 37.108 -9.255 1.00 10.94 160 ASP A O 1
ATOM 1284 N N . ASN A 1 161 ? 6.291 35.403 -7.767 1.00 10.70 161 ASN A N 1
ATOM 1285 C CA . ASN A 1 161 ? 4.863 35.120 -7.921 1.00 10.61 161 ASN A CA 1
ATOM 1286 C C . ASN A 1 161 ? 4.030 35.548 -6.705 1.00 9.92 161 ASN A C 1
ATOM 1287 O O . ASN A 1 161 ? 4.442 35.316 -5.556 1.00 9.70 161 ASN A O 1
ATOM 1292 N N . PRO A 1 162 ? 2.838 36.136 -6.917 1.00 9.31 162 PRO A N 1
ATOM 1293 C CA . PRO A 1 162 ? 1.920 36.397 -5.786 1.00 8.70 162 PRO A CA 1
ATOM 1294 C C . PRO A 1 162 ? 1.454 35.101 -5.121 1.00 9.06 162 PRO A C 1
ATOM 1295 O O . PRO A 1 162 ? 1.335 34.054 -5.773 1.00 9.65 162 PRO A O 1
ATOM 1299 N N . LYS A 1 163 ? 1.158 35.179 -3.813 1.00 9.10 163 LYS A N 1
ATOM 1300 C CA . LYS A 1 163 ? 0.745 34.007 -3.022 1.00 8.65 163 LYS A CA 1
ATOM 1301 C C . LYS A 1 163 ? -0.099 34.424 -1.810 1.00 8.06 163 LYS A C 1
ATOM 1302 O O . LYS A 1 163 ? -0.099 35.591 -1.400 1.00 8.75 163 LYS A O 1
ATOM 1308 N N . VAL A 1 164 ? -0.811 33.439 -1.227 1.00 8.70 164 VAL A N 1
ATOM 1309 C CA . VAL A 1 164 ? -1.525 33.604 0.052 1.00 9.95 164 VAL A CA 1
ATOM 1310 C C . VAL A 1 164 ? -1.596 32.251 0.779 1.00 7.64 164 VAL A C 1
ATOM 1311 O O . VAL A 1 164 ? -1.677 31.192 0.142 1.00 9.18 164 VAL A O 1
ATOM 1315 N N . CYS A 1 165 ? -1.548 32.280 2.133 1.00 7.69 165 CYS A N 1
ATOM 1316 C CA . CYS A 1 165 ? -1.600 31.047 2.942 1.00 8.49 165 CYS A CA 1
ATOM 1317 C C . CYS A 1 165 ? -2.967 30.770 3.583 1.00 8.72 165 CYS A C 1
ATOM 1318 O O . CYS A 1 165 ? -3.426 29.612 3.566 1.00 8.61 165 CYS A O 1
ATOM 1321 N N . ALA A 1 166 ? -3.628 31.788 4.148 1.00 8.35 166 ALA A N 1
ATOM 1322 C CA . ALA A 1 166 ? -4.976 31.647 4.711 1.00 8.33 166 ALA A CA 1
ATOM 1323 C C . ALA A 1 166 ? -5.615 33.033 4.822 1.00 8.10 166 ALA A C 1
ATOM 1324 O O . ALA A 1 166 ? -4.920 34.058 4.747 1.00 8.19 166 ALA A O 1
ATOM 1326 N N . LEU A 1 167 ? -6.951 33.060 4.983 1.00 8.60 167 LEU A N 1
ATOM 1327 C CA . LEU A 1 167 ? -7.685 34.331 5.061 1.00 9.67 167 LEU A CA 1
ATOM 1328 C C . LEU A 1 167 ? -9.049 34.184 5.759 1.00 8.36 167 LEU A C 1
ATOM 1329 O O . LEU A 1 167 ? -9.665 33.111 5.724 1.00 9.03 167 LEU A O 1
ATOM 1334 N N . TYR A 1 168 ? -9.499 35.260 6.439 1.00 9.11 168 TYR A N 1
ATOM 1335 C CA . TYR A 1 168 ? -10.821 35.259 7.081 1.00 8.73 168 TYR A CA 1
ATOM 1336 C C . TYR A 1 168 ? -11.403 36.671 7.179 1.00 8.00 168 TYR A C 1
ATOM 1337 O O . TYR A 1 168 ? -10.659 37.661 7.210 1.00 9.61 168 TYR A O 1
ATOM 1346 N N . ILE A 1 169 ? -12.746 36.751 7.238 1.00 9.13 169 ILE A N 1
ATOM 1347 C CA . ILE A 1 169 ? -13.491 38.002 7.441 1.00 9.52 169 ILE A CA 1
ATOM 1348 C C . ILE A 1 169 ? -14.407 37.873 8.667 1.00 8.51 169 ILE A C 1
ATOM 1349 O O . ILE A 1 169 ? -15.196 36.920 8.759 1.00 9.13 169 ILE A O 1
ATOM 1354 N N . MET A 1 170 ? -14.309 38.835 9.608 1.00 9.16 170 MET A N 1
ATOM 1355 C CA . MET A 1 170 ? -15.154 38.854 10.805 1.00 9.63 170 MET A CA 1
ATOM 1356 C C . MET A 1 170 ? -15.919 40.170 10.915 1.00 10.42 170 MET A C 1
ATOM 1357 O O . MET A 1 170 ? -15.422 41.231 10.513 1.00 10.64 170 MET A O 1
ATOM 1362 N N . ALA A 1 171 ? -17.132 40.099 11.477 1.00 10.85 171 ALA A N 1
ATOM 1363 C CA . ALA A 1 171 ? -17.888 41.307 11.809 1.00 11.18 171 ALA A CA 1
ATOM 1364 C C . ALA A 1 171 ? -17.335 41.931 13.092 1.00 16.45 171 ALA A C 1
ATOM 1365 O O . ALA A 1 171 ? -17.185 41.242 14.109 1.00 19.06 171 ALA A O 1
ATOM 1367 N N . GLY A 1 172 ? -17.013 43.233 13.044 1.00 14.99 172 GLY A N 1
ATOM 1368 C CA . GLY A 1 172 ? -16.418 43.934 14.169 1.00 16.59 172 GLY A CA 1
ATOM 1369 C C . GLY A 1 172 ? -15.393 44.970 13.717 1.00 15.87 172 GLY A C 1
ATOM 1370 O O . GLY A 1 172 ? -15.372 45.384 12.556 1.00 16.85 172 GLY A O 1
ATOM 1371 N N . THR A 1 173 ? -14.536 45.393 14.658 1.00 20.60 173 THR A N 1
ATOM 1372 C CA . THR A 1 173 ? -13.497 46.396 14.423 1.00 19.06 173 THR A CA 1
ATOM 1373 C C . THR A 1 173 ? -12.132 45.839 14.842 1.00 19.25 173 THR A C 1
ATOM 1374 O O . THR A 1 173 ? -12.026 44.741 15.393 1.00 17.77 173 THR A O 1
ATOM 1378 N N . VAL A 1 174 ? -11.079 46.629 14.608 1.00 18.80 174 VAL A N 1
ATOM 1379 C CA . VAL A 1 174 ? -9.706 46.120 14.714 1.00 19.05 174 VAL A CA 1
ATOM 1380 C C . VAL A 1 174 ? -9.340 45.685 16.135 1.00 21.25 174 VAL A C 1
ATOM 1381 O O . VAL A 1 174 ? -8.549 44.749 16.318 1.00 17.21 174 VAL A O 1
ATOM 1385 N N . ASP A 1 175 ? -9.906 46.331 17.159 1.00 19.85 175 ASP A N 1
ATOM 1386 C CA . ASP A 1 175 ? -9.593 45.929 18.532 1.00 20.70 175 ASP A CA 1
ATOM 1387 C C . ASP A 1 175 ? -10.070 44.511 18.864 1.00 20.57 175 ASP A C 1
ATOM 1388 O O . ASP A 1 175 ? -9.597 43.929 19.849 1.00 23.09 175 ASP A O 1
ATOM 1393 N N . ASP A 1 176 ? -10.983 43.937 18.067 1.00 17.83 176 ASP A N 1
ATOM 1394 C CA . ASP A 1 176 ? -11.513 42.591 18.281 1.00 19.58 176 ASP A CA 1
ATOM 1395 C C . ASP A 1 176 ? -10.636 41.478 17.700 1.00 18.51 176 ASP A C 1
ATOM 1396 O O . ASP A 1 176 ? -10.883 40.299 17.994 1.00 19.53 176 ASP A O 1
ATOM 1401 N N . VAL A 1 177 ? -9.634 41.812 16.891 1.00 16.77 177 VAL A N 1
ATOM 1402 C CA . VAL A 1 177 ? -8.844 40.838 16.134 1.00 16.08 177 VAL A CA 1
ATOM 1403 C C . VAL A 1 177 ? -7.652 40.310 16.935 1.00 15.06 177 VAL A C 1
ATOM 1404 O O . VAL A 1 177 ? -6.855 41.113 17.449 1.00 15.55 177 VAL A O 1
ATOM 1408 N N . PRO A 1 178 ? -7.464 38.990 17.056 1.00 12.65 178 PRO A N 1
ATOM 1409 C CA . PRO A 1 178 ? -6.239 38.488 17.713 1.00 14.18 178 PRO A CA 1
ATOM 1410 C C . PRO A 1 178 ? -4.971 38.848 16.936 1.00 16.03 178 PRO A C 1
ATOM 1411 O O . PRO A 1 178 ? -4.911 38.714 15.709 1.00 16.37 178 PRO A O 1
ATOM 1415 N N . LYS A 1 179 ? -3.947 39.303 17.666 1.00 13.48 179 LYS A N 1
ATOM 1416 C CA . LYS A 1 179 ? -2.693 39.783 17.087 1.00 12.25 179 LYS A CA 1
ATOM 1417 C C . LYS A 1 179 ? -1.569 38.765 17.284 1.00 13.76 179 LYS A C 1
ATOM 1418 O O . LYS A 1 179 ? -1.496 38.106 18.331 1.00 13.49 179 LYS A O 1
ATOM 1424 N N . LEU A 1 180 ? -0.686 38.638 16.281 1.00 12.74 180 LEU A N 1
ATOM 1425 C CA . LEU A 1 180 ? 0.534 37.839 16.430 1.00 12.90 180 LEU A CA 1
ATOM 1426 C C . LEU A 1 180 ? 1.455 38.490 17.468 1.00 14.34 180 LEU A C 1
ATOM 1427 O O . LEU A 1 180 ? 1.413 39.704 17.685 1.00 13.85 180 LEU A O 1
ATOM 1432 N N . GLN A 1 181 ? 2.302 37.678 18.112 1.00 11.70 181 GLN A N 1
ATOM 1433 C CA . GLN A 1 181 ? 3.232 38.228 19.105 1.00 13.89 181 GLN A CA 1
ATOM 1434 C C . GLN A 1 181 ? 4.218 39.219 18.467 1.00 15.11 181 GLN A C 1
ATOM 1435 O O . GLN A 1 181 ? 4.516 39.132 17.269 1.00 12.67 181 GLN A O 1
ATOM 1441 N N . PRO A 1 182 ? 4.745 40.175 19.246 1.00 13.44 182 PRO A N 1
ATOM 1442 C CA . PRO A 1 182 ? 5.713 41.136 18.688 1.00 14.79 182 PRO A CA 1
ATOM 1443 C C . PRO A 1 182 ? 6.951 40.438 18.129 1.00 17.82 182 PRO A C 1
ATOM 1444 O O . PRO A 1 182 ? 7.402 39.415 18.648 1.00 16.86 182 PRO A O 1
ATOM 1448 N N . HIS A 1 183 ? 7.495 40.994 17.039 1.00 18.86 183 HIS A N 1
ATOM 1449 C CA . HIS A 1 183 ? 8.620 40.368 16.341 1.00 18.73 183 HIS A CA 1
ATOM 1450 C C . HIS A 1 183 ? 9.586 41.431 15.827 1.00 24.04 183 HIS A C 1
ATOM 1451 O O . HIS A 1 183 ? 9.142 42.427 15.224 1.00 28.95 183 HIS A O 1
ATOM 1458 N N . PRO A 1 184 ? 10.909 41.262 16.050 1.00 25.77 184 PRO A N 1
ATOM 1459 C CA . PRO A 1 184 ? 11.942 42.221 15.640 1.00 30.12 184 PRO A CA 1
ATOM 1460 C C . PRO A 1 184 ? 11.849 42.644 14.185 1.00 33.28 184 PRO A C 1
ATOM 1461 O O . PRO A 1 184 ? 11.971 43.848 13.957 1.00 37.38 184 PRO A O 1
ATOM 1465 N N . ALA B 1 1 ? -45.242 1.690 25.266 1.00 37.05 1 ALA B N 1
ATOM 1466 C CA . ALA B 1 1 ? -43.902 1.109 25.216 1.00 32.78 1 ALA B CA 1
ATOM 1467 C C . ALA B 1 1 ? -42.819 2.179 25.398 1.00 30.75 1 ALA B C 1
ATOM 1468 O O . ALA B 1 1 ? -42.981 3.315 24.951 1.00 37.03 1 ALA B O 1
ATOM 1470 N N . GLY B 1 2 ? -41.722 1.815 26.063 1.00 32.68 2 GLY B N 1
ATOM 1471 C CA . GLY B 1 2 ? -40.629 2.744 26.291 1.00 31.56 2 GLY B CA 1
ATOM 1472 C C . GLY B 1 2 ? -39.865 3.072 25.018 1.00 22.43 2 GLY B C 1
ATOM 1473 O O . GLY B 1 2 ? -40.061 2.468 23.965 1.00 21.49 2 GLY B O 1
ATOM 1474 N N . LEU B 1 3 ? -38.931 4.024 25.148 1.00 22.76 3 LEU B N 1
ATOM 1475 C CA . LEU B 1 3 ? -38.344 4.676 23.975 1.00 23.69 3 LEU B CA 1
ATOM 1476 C C . LEU B 1 3 ? -37.650 3.735 22.995 1.00 26.39 3 LEU B C 1
ATOM 1477 O O . LEU B 1 3 ? -38.061 3.691 21.821 1.00 27.03 3 LEU B O 1
ATOM 1482 N N . PRO B 1 4 ? -36.598 2.986 23.372 1.00 27.76 4 PRO B N 1
ATOM 1483 C CA . PRO B 1 4 ? -35.964 2.118 22.365 1.00 20.98 4 PRO B CA 1
ATOM 1484 C C . PRO B 1 4 ? -36.952 1.172 21.711 1.00 19.61 4 PRO B C 1
ATOM 1485 O O . PRO B 1 4 ? -36.934 1.025 20.484 1.00 20.83 4 PRO B O 1
ATOM 1489 N N . GLU B 1 5 ? -37.860 0.575 22.496 1.00 15.33 5 GLU B N 1
ATOM 1490 C CA . GLU B 1 5 ? -38.827 -0.372 21.944 1.00 17.08 5 GLU B CA 1
ATOM 1491 C C . GLU B 1 5 ? -39.785 0.284 20.947 1.00 18.15 5 GLU B C 1
ATOM 1492 O O . GLU B 1 5 ? -40.253 -0.383 20.019 1.00 21.91 5 GLU B O 1
ATOM 1498 N N . SER B 1 6 ? -40.075 1.580 21.109 1.00 12.71 6 SER B N 1
ATOM 1499 C CA . SER B 1 6 ? -41.026 2.293 20.257 1.00 14.57 6 SER B CA 1
ATOM 1500 C C . SER B 1 6 ? -40.453 2.780 18.918 1.00 11.55 6 SER B C 1
ATOM 1501 O O . SER B 1 6 ? -41.242 3.233 18.073 1.00 11.93 6 SER B O 1
ATOM 1504 N N . VAL B 1 7 ? -39.139 2.684 18.684 1.00 11.85 7 VAL B N 1
ATOM 1505 C CA . VAL B 1 7 ? -38.531 3.119 17.417 1.00 11.22 7 VAL B CA 1
ATOM 1506 C C . VAL B 1 7 ? -38.663 2.005 16.372 1.00 10.02 7 VAL B C 1
ATOM 1507 O O . VAL B 1 7 ? -38.163 0.890 16.575 1.00 12.16 7 VAL B O 1
ATOM 1511 N N . ILE B 1 8 ? -39.318 2.311 15.243 1.00 9.94 8 ILE B N 1
ATOM 1512 C CA . ILE B 1 8 ? -39.545 1.328 14.173 1.00 9.30 8 ILE B CA 1
ATOM 1513 C C . ILE B 1 8 ? -38.512 1.370 13.030 1.00 9.66 8 ILE B C 1
ATOM 1514 O O . ILE B 1 8 ? -38.404 0.386 12.276 1.00 9.74 8 ILE B O 1
ATOM 1519 N N . TRP B 1 9 ? -37.766 2.476 12.871 1.00 9.23 9 TRP B N 1
ATOM 1520 C CA . TRP B 1 9 ? -36.903 2.733 11.704 1.00 8.19 9 TRP B CA 1
ATOM 1521 C C . TRP B 1 9 ? -35.989 3.924 12.028 1.00 8.21 9 TRP B C 1
ATOM 1522 O O . TRP B 1 9 ? -36.477 4.932 12.554 1.00 9.08 9 TRP B O 1
ATOM 1533 N N . ALA B 1 10 ? -34.673 3.827 11.762 1.00 9.22 10 ALA B N 1
ATOM 1534 C CA . ALA B 1 10 ? -33.723 4.909 12.069 1.00 7.96 10 ALA B CA 1
ATOM 1535 C C . ALA B 1 10 ? -32.441 4.787 11.226 1.00 8.72 10 ALA B C 1
ATOM 1536 O O . ALA B 1 10 ? -31.923 3.676 11.041 1.00 9.16 10 ALA B O 1
ATOM 1538 N N . VAL B 1 11 ? -31.898 5.933 10.770 1.00 8.61 11 VAL B N 1
ATOM 1539 C CA . VAL B 1 11 ? -30.757 5.980 9.833 1.00 9.10 11 VAL B CA 1
ATOM 1540 C C . 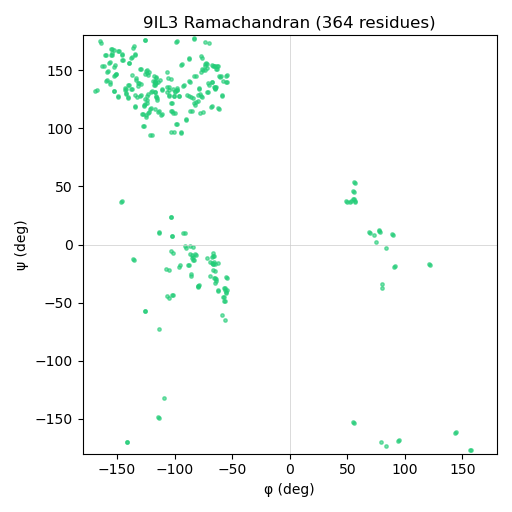VAL B 1 11 ? -29.734 7.048 10.239 1.00 8.79 11 VAL B C 1
ATOM 1541 O O . VAL B 1 11 ? -30.107 8.200 10.500 1.00 9.40 11 VAL B O 1
ATOM 1545 N N . ASN B 1 12 ? -28.433 6.681 10.231 1.00 8.77 12 ASN B N 1
ATOM 1546 C CA . ASN B 1 12 ? -27.315 7.645 10.297 1.00 9.73 12 ASN B CA 1
ATOM 1547 C C . ASN B 1 12 ? -26.858 7.967 8.871 1.00 9.35 12 ASN B C 1
ATOM 1548 O O . ASN B 1 12 ? -26.077 7.217 8.277 1.00 9.46 12 ASN B O 1
ATOM 1553 N N . ALA B 1 13 ? -27.362 9.069 8.295 1.00 9.75 13 ALA B N 1
ATOM 1554 C CA . ALA B 1 13 ? -27.057 9.408 6.902 1.00 9.06 13 ALA B CA 1
ATOM 1555 C C . ALA B 1 13 ? -25.567 9.715 6.707 1.00 9.47 13 ALA B C 1
ATOM 1556 O O . ALA B 1 13 ? -24.949 10.435 7.504 1.00 10.18 13 ALA B O 1
ATOM 1558 N N . GLY B 1 14 ? -24.984 9.155 5.632 1.00 9.76 14 GLY B N 1
ATOM 1559 C CA . GLY B 1 14 ? -23.561 9.289 5.362 1.00 11.44 14 GLY B CA 1
ATOM 1560 C C . GLY B 1 14 ? -22.628 8.545 6.298 1.00 13.25 14 GLY B C 1
ATOM 1561 O O . GLY B 1 14 ? -21.407 8.755 6.227 1.00 13.95 14 GLY B O 1
ATOM 1562 N N . GLY B 1 15 ? -23.147 7.676 7.171 1.00 11.82 15 GLY B N 1
ATOM 1563 C CA . GLY B 1 15 ? -22.310 7.033 8.168 1.00 15.21 15 GLY B CA 1
ATOM 1564 C C . GLY B 1 15 ? -22.583 5.568 8.478 1.00 12.90 15 GLY B C 1
ATOM 1565 O O . GLY B 1 15 ? -23.349 4.893 7.776 1.00 12.75 15 GLY B O 1
ATOM 1566 N N . GLU B 1 16 ? -21.940 5.089 9.546 1.00 13.68 16 GLU B N 1
ATOM 1567 C CA . GLU B 1 16 ? -22.009 3.723 10.062 1.00 12.35 16 GLU B CA 1
ATOM 1568 C C . GLU B 1 16 ? -22.997 3.654 11.234 1.00 13.74 16 GLU B C 1
ATOM 1569 O O . GLU B 1 16 ? -23.508 4.675 11.706 1.00 13.12 16 GLU B O 1
ATOM 1575 N N . ALA B 1 17 ? -23.250 2.435 11.725 1.00 12.37 17 ALA B N 1
ATOM 1576 C CA . ALA B 1 17 ? -24.171 2.262 12.850 1.00 11.88 17 ALA B CA 1
ATOM 1577 C C . ALA B 1 17 ? -23.679 3.011 14.092 1.00 12.55 17 ALA B C 1
ATOM 1578 O O . ALA B 1 17 ? -22.472 3.085 14.356 1.00 14.34 17 ALA B O 1
ATOM 1580 N N . HIS B 1 18 ? -24.624 3.558 14.872 1.00 12.38 18 HIS B N 1
ATOM 1581 C CA . HIS B 1 18 ? -24.316 4.262 16.120 1.00 12.73 18 HIS B CA 1
ATOM 1582 C C . HIS B 1 18 ? -25.507 4.178 17.075 1.00 11.75 18 HIS B C 1
ATOM 1583 O O . HIS B 1 18 ? -26.647 4.450 16.669 1.00 12.57 18 HIS B O 1
ATOM 1590 N N . VAL B 1 19 ? -25.251 3.820 18.339 1.00 13.09 19 VAL B N 1
ATOM 1591 C CA . VAL B 1 19 ? -26.278 3.799 19.387 1.00 12.42 19 VAL B CA 1
ATOM 1592 C C . VAL B 1 19 ? -26.120 5.039 20.269 1.00 12.60 19 VAL B C 1
ATOM 1593 O O . VAL B 1 19 ? -25.063 5.242 20.884 1.00 14.21 19 VAL B O 1
ATOM 1597 N N . ASP B 1 20 ? -27.179 5.854 20.366 1.00 12.96 20 ASP B N 1
ATOM 1598 C CA . ASP B 1 20 ? -27.121 7.137 21.070 1.00 12.15 20 ASP B CA 1
ATOM 1599 C C . ASP B 1 20 ? -27.320 6.964 22.585 1.00 15.15 20 ASP B C 1
ATOM 1600 O O . ASP B 1 20 ? -27.573 5.860 23.082 1.00 14.65 20 ASP B O 1
ATOM 1605 N N . VAL B 1 21 ? -27.227 8.078 23.329 1.00 15.19 21 VAL B N 1
ATOM 1606 C CA . VAL B 1 21 ? -27.310 8.027 24.797 1.00 16.18 21 VAL B CA 1
ATOM 1607 C C . VAL B 1 21 ? -28.689 7.614 25.310 1.00 18.78 21 VAL B C 1
ATOM 1608 O O . VAL B 1 21 ? -28.816 7.245 26.487 1.00 20.59 21 VAL B O 1
ATOM 1612 N N . HIS B 1 22 ? -29.728 7.679 24.472 1.00 16.96 22 HIS B N 1
ATOM 1613 C CA . HIS B 1 22 ? -31.071 7.220 24.817 1.00 18.41 22 HIS B CA 1
ATOM 1614 C C . HIS B 1 22 ? -31.317 5.760 24.455 1.00 18.16 22 HIS B C 1
ATOM 1615 O O . HIS B 1 22 ? -32.422 5.259 24.694 1.00 22.28 22 HIS B O 1
ATOM 1622 N N . GLY B 1 23 ? -30.338 5.075 23.861 1.00 16.20 23 GLY B N 1
ATOM 1623 C CA . GLY B 1 23 ? -30.500 3.697 23.446 1.00 16.17 23 GLY B CA 1
ATOM 1624 C C . GLY B 1 23 ? -31.039 3.490 22.043 1.00 15.69 23 GLY B C 1
ATOM 1625 O O . GLY B 1 23 ? -31.353 2.345 21.682 1.00 17.89 23 GLY B O 1
ATOM 1626 N N . ILE B 1 24 ? -31.148 4.547 21.242 1.00 13.14 24 ILE B N 1
ATOM 1627 C CA . ILE B 1 24 ? -31.672 4.451 19.878 1.00 14.33 24 ILE B CA 1
ATOM 1628 C C . ILE B 1 24 ? -30.545 4.067 18.922 1.00 12.60 24 ILE B C 1
ATOM 1629 O O . ILE B 1 24 ? -29.499 4.733 18.878 1.00 12.76 24 ILE B O 1
ATOM 1634 N N . HIS B 1 25 ? -30.771 2.998 18.147 1.00 10.52 25 HIS B N 1
ATOM 1635 C CA . HIS B 1 25 ? -29.826 2.481 17.147 1.00 9.12 25 HIS B CA 1
ATOM 1636 C C . HIS B 1 25 ? -30.109 3.156 15.796 1.00 9.65 25 HIS B C 1
ATOM 1637 O O . HIS B 1 25 ? -31.120 2.856 15.144 1.00 9.52 25 HIS B O 1
ATOM 1644 N N . PHE B 1 26 ? -29.221 4.073 15.379 1.00 9.89 26 PHE B N 1
ATOM 1645 C CA . PHE B 1 26 ? -29.252 4.654 14.029 1.00 9.55 26 PHE B CA 1
ATOM 1646 C C . PHE B 1 26 ? -28.488 3.721 13.072 1.00 9.12 26 PHE B C 1
ATOM 1647 O O . PHE B 1 26 ? -27.276 3.517 13.233 1.00 10.08 26 PHE B O 1
ATOM 1655 N N . ARG B 1 27 ? -29.190 3.116 12.103 1.00 9.61 27 ARG B N 1
ATOM 1656 C CA . ARG B 1 27 ? -28.574 2.100 11.242 1.00 7.99 27 ARG B CA 1
ATOM 1657 C C . ARG B 1 27 ? -27.608 2.726 10.218 1.00 10.38 27 ARG B C 1
ATOM 1658 O O . ARG B 1 27 ? -27.734 3.895 9.832 1.00 9.96 27 ARG B O 1
ATOM 1666 N N . LYS B 1 28 ? -26.637 1.925 9.758 1.00 10.06 28 LYS B N 1
ATOM 1667 C CA . LYS B 1 28 ? -25.786 2.345 8.643 1.00 10.34 28 LYS B CA 1
ATOM 1668 C C . LYS B 1 28 ? -26.643 2.729 7.427 1.00 10.54 28 LYS B C 1
ATOM 1669 O O . LYS B 1 28 ? -27.705 2.147 7.183 1.00 10.58 28 LYS B O 1
ATOM 1675 N N . ASP B 1 29 ? -26.186 3.743 6.668 1.00 10.80 29 ASP B N 1
ATOM 1676 C CA . ASP B 1 29 ? -26.999 4.383 5.610 1.00 11.25 29 ASP B CA 1
ATOM 1677 C C . ASP B 1 29 ? -27.409 3.404 4.499 1.00 12.14 29 ASP B C 1
ATOM 1678 O O . ASP B 1 29 ? -26.532 2.915 3.767 1.00 13.64 29 ASP B O 1
ATOM 1683 N N . PRO B 1 30 ? -28.713 3.134 4.300 1.00 11.57 30 PRO B N 1
ATOM 1684 C CA . PRO B 1 30 ? -29.120 2.223 3.201 1.00 13.49 30 PRO B CA 1
ATOM 1685 C C . PRO B 1 30 ? -28.915 2.782 1.795 1.00 16.40 30 PRO B C 1
ATOM 1686 O O . PRO B 1 30 ? -28.982 2.008 0.826 1.00 16.99 30 PRO B O 1
ATOM 1690 N N . LEU B 1 31 ? -28.704 4.088 1.637 1.00 12.51 31 LEU B N 1
ATOM 1691 C CA . LEU B 1 31 ? -28.471 4.673 0.318 1.00 13.91 31 LEU B CA 1
ATOM 1692 C C . LEU B 1 31 ? -26.989 4.743 -0.068 1.00 14.29 31 LEU B C 1
ATOM 1693 O O . LEU B 1 31 ? -26.658 5.364 -1.089 1.00 14.36 31 LEU B O 1
ATOM 1698 N N . GLU B 1 32 ? -26.094 4.110 0.701 1.00 13.45 32 GLU B N 1
ATOM 1699 C CA . GLU B 1 32 ? -24.675 4.112 0.347 1.00 15.07 32 GLU B CA 1
ATOM 1700 C C . GLU B 1 32 ? -24.465 3.492 -1.033 1.00 18.45 32 GLU B C 1
ATOM 1701 O O . GLU B 1 32 ? -24.944 2.386 -1.315 1.00 18.13 32 GLU B O 1
ATOM 1707 N N . GLY B 1 33 ? -23.745 4.215 -1.897 1.00 17.21 33 GLY B N 1
ATOM 1708 C CA . GLY B 1 33 ? -23.526 3.786 -3.265 1.00 20.11 33 GLY B CA 1
ATOM 1709 C C . GLY B 1 33 ? -24.714 3.944 -4.186 1.00 21.86 33 GLY B C 1
ATOM 1710 O O . GLY B 1 33 ? -24.617 3.582 -5.367 1.00 26.12 33 GLY B O 1
ATOM 1711 N N . ARG B 1 34 ? -25.821 4.482 -3.695 1.00 21.24 34 ARG B N 1
ATOM 1712 C CA . ARG B 1 34 ? -27.041 4.676 -4.471 1.00 22.05 34 ARG B CA 1
ATOM 1713 C C . ARG B 1 34 ? -27.218 6.180 -4.715 1.00 24.85 34 ARG B C 1
ATOM 1714 O O . ARG B 1 34 ? -26.233 6.833 -5.080 1.00 28.22 34 ARG B O 1
ATOM 1722 N N . VAL B 1 35 ? -28.394 6.758 -4.496 1.00 25.15 35 VAL B N 1
ATOM 1723 C CA . VAL B 1 35 ? -28.616 8.158 -4.844 1.00 25.08 35 VAL B CA 1
ATOM 1724 C C . VAL B 1 35 ? -27.972 9.085 -3.815 1.00 19.76 35 VAL B C 1
ATOM 1725 O O . VAL B 1 35 ? -27.841 8.757 -2.627 1.00 17.82 35 VAL B O 1
ATOM 1729 N N . GLY B 1 36 ? -27.534 10.250 -4.294 1.00 18.39 36 GLY B N 1
ATOM 1730 C CA . GLY B 1 36 ? -26.914 11.264 -3.456 1.00 16.28 36 GLY B CA 1
ATOM 1731 C C . GLY B 1 36 ? -25.429 11.035 -3.224 1.00 17.71 36 GLY B C 1
ATOM 1732 O O . GLY B 1 36 ? -24.802 10.133 -3.795 1.00 19.42 36 GLY B O 1
ATOM 1733 N N . ARG B 1 37 ? -24.865 11.868 -2.340 1.00 14.36 37 ARG B N 1
ATOM 1734 C CA . ARG B 1 37 ? -23.438 11.878 -2.022 1.00 14.97 37 ARG B CA 1
ATOM 1735 C C . ARG B 1 37 ? -23.228 11.904 -0.506 1.00 13.87 37 ARG B C 1
ATOM 1736 O O . ARG B 1 37 ? -23.759 12.781 0.186 1.00 13.28 37 ARG B O 1
ATOM 1744 N N . ALA B 1 38 ? -22.431 10.969 0.011 1.00 11.83 38 ALA B N 1
ATOM 1745 C CA . ALA B 1 38 ? -22.037 10.991 1.417 1.00 12.08 38 ALA B CA 1
ATOM 1746 C C . ALA B 1 38 ? -20.868 11.957 1.639 1.00 12.98 38 ALA B C 1
ATOM 1747 O O . ALA B 1 38 ? -19.990 12.098 0.779 1.00 15.35 38 ALA B O 1
ATOM 1749 N N . SER B 1 39 ? -20.853 12.627 2.806 1.00 12.13 39 SER B N 1
ATOM 1750 C CA . SER B 1 39 ? -19.715 13.466 3.191 1.00 11.44 39 SER B CA 1
ATOM 1751 C C . SER B 1 39 ? -19.409 13.377 4.686 1.00 12.21 39 SER B C 1
ATOM 1752 O O . SER B 1 39 ? -20.305 13.550 5.523 1.00 11.59 39 SER B O 1
ATOM 1755 N N . ASP B 1 40 ? -18.130 13.142 5.019 1.00 13.27 40 ASP B N 1
ATOM 1756 C CA . ASP B 1 40 ? -17.629 13.182 6.391 1.00 13.18 40 ASP B CA 1
ATOM 1757 C C . ASP B 1 40 ? -16.846 14.469 6.711 1.00 12.64 40 ASP B C 1
ATOM 1758 O O . ASP B 1 40 ? -16.030 14.484 7.648 1.00 13.19 40 ASP B O 1
ATOM 1763 N N . TYR B 1 41 ? -17.108 15.551 5.962 1.00 12.20 41 TYR B N 1
ATOM 1764 C CA . TYR B 1 41 ? -16.400 16.821 6.159 1.00 13.22 41 TYR B CA 1
ATOM 1765 C C . TYR B 1 41 ? -16.503 17.322 7.599 1.00 13.53 41 TYR B C 1
ATOM 1766 O O . TYR B 1 41 ? -15.522 17.829 8.163 1.00 13.94 41 TYR B O 1
ATOM 1775 N N . GLY B 1 42 ? -17.679 17.192 8.218 1.00 11.02 42 GLY B N 1
ATOM 1776 C CA . GLY B 1 42 ? -17.896 17.684 9.576 1.00 12.55 42 GLY B CA 1
ATOM 1777 C C . GLY B 1 42 ? -17.112 16.975 10.674 1.00 11.57 42 GLY B C 1
ATOM 1778 O O . GLY B 1 42 ? -17.149 17.432 11.824 1.00 12.25 42 GLY B O 1
ATOM 1779 N N . MET B 1 43 ? -16.412 15.879 10.356 1.00 13.59 43 MET B N 1
ATOM 1780 C CA . MET B 1 43 ? -15.703 15.102 11.372 1.00 15.67 43 MET B CA 1
ATOM 1781 C C . MET B 1 43 ? -14.521 15.868 11.965 1.00 16.48 43 MET B C 1
ATOM 1782 O O . MET B 1 43 ? -13.971 15.447 12.993 1.00 17.67 43 MET B O 1
ATOM 1787 N N . LYS B 1 44 ? -14.147 17.004 11.368 1.00 15.35 44 LYS B N 1
ATOM 1788 C CA . LYS B 1 44 ? -13.093 17.868 11.884 1.00 17.81 44 LYS B CA 1
ATOM 1789 C C . LYS B 1 44 ? -13.592 18.884 12.909 1.00 17.09 44 LYS B C 1
ATOM 1790 O O . LYS B 1 44 ? -12.763 19.552 13.540 1.00 21.72 44 LYS B O 1
ATOM 1796 N N . LEU B 1 45 ? -14.913 19.005 13.118 1.00 16.02 45 LEU B N 1
ATOM 1797 C CA . LEU B 1 45 ? -15.493 20.107 13.886 1.00 13.90 45 LEU B CA 1
ATOM 1798 C C . LEU B 1 45 ? -16.229 19.628 15.136 1.00 17.03 45 LEU B C 1
ATOM 1799 O O . LEU B 1 45 ? -17.002 18.667 15.068 1.00 17.05 45 LEU B O 1
ATOM 1804 N N . PRO B 1 46 ? -16.053 20.302 16.277 1.00 15.09 46 PRO B N 1
ATOM 1805 C CA . PRO B 1 46 ? -16.948 20.048 17.416 1.00 17.14 46 PRO B CA 1
ATOM 1806 C C . PRO B 1 46 ? -18.343 20.589 17.121 1.00 16.75 46 PRO B C 1
ATOM 1807 O O . PRO B 1 46 ? -18.493 21.688 16.581 1.00 16.88 46 PRO B O 1
ATOM 1811 N N . ILE B 1 47 ? -19.369 19.808 17.469 1.00 15.38 47 ILE B N 1
ATOM 1812 C CA . ILE B 1 47 ? -20.767 20.172 17.210 1.00 13.32 47 ILE B CA 1
ATOM 1813 C C . ILE B 1 47 ? -21.405 20.684 18.500 1.00 14.14 47 ILE B C 1
ATOM 1814 O O . ILE B 1 47 ? -21.584 19.924 19.460 1.00 18.64 47 ILE B O 1
ATOM 1819 N N . LEU B 1 48 ? -21.781 21.966 18.522 1.00 12.07 48 LEU B N 1
ATOM 1820 C CA . LEU B 1 48 ? -22.400 22.541 19.709 1.00 13.60 48 LEU B CA 1
ATOM 1821 C C . LEU B 1 48 ? -23.833 22.037 19.872 1.00 14.13 48 LEU B C 1
ATOM 1822 O O . LEU B 1 48 ? -24.488 21.616 18.908 1.00 13.45 48 LEU B O 1
ATOM 1827 N N . ARG B 1 49 ? -24.314 22.084 21.120 1.00 14.37 49 ARG B N 1
ATOM 1828 C CA . ARG B 1 49 ? -25.690 21.757 21.495 1.00 14.69 49 ARG B CA 1
ATOM 1829 C C . ARG B 1 49 ? -25.939 20.249 21.612 1.00 18.73 49 ARG B C 1
ATOM 1830 O O . ARG B 1 49 ? -26.650 19.813 22.524 1.00 25.54 49 ARG B O 1
ATOM 1838 N N . SER B 1 50 ? -25.322 19.448 20.737 1.00 18.27 50 SER B N 1
ATOM 1839 C CA . SER B 1 50 ? -25.421 17.992 20.794 1.00 22.00 50 SER B CA 1
ATOM 1840 C C . SER B 1 50 ? -24.641 17.427 21.975 1.00 23.02 50 SER B C 1
ATOM 1841 O O . SER B 1 50 ? -23.631 17.980 22.413 1.00 21.44 50 SER B O 1
ATOM 1844 N N . ASN B 1 51 ? -25.101 16.291 22.466 1.00 23.07 51 ASN B N 1
ATOM 1845 C CA . ASN B 1 51 ? -24.341 15.556 23.459 1.00 23.32 51 ASN B CA 1
ATOM 1846 C C . ASN B 1 51 ? -23.039 15.073 22.815 1.00 24.71 51 ASN B C 1
ATOM 1847 O O . ASN B 1 51 ? -23.064 14.573 21.685 1.00 21.21 51 ASN B O 1
ATOM 1852 N N . PRO B 1 52 ? -21.886 15.224 23.479 1.00 23.11 52 PRO B N 1
ATOM 1853 C CA . PRO B 1 52 ? -20.604 14.954 22.790 1.00 23.53 52 PRO B CA 1
ATOM 1854 C C . PRO B 1 52 ? -20.376 13.503 22.378 1.00 22.98 52 PRO B C 1
ATOM 1855 O O . PRO B 1 52 ? -19.639 13.273 21.412 1.00 23.36 52 PRO B O 1
ATOM 1859 N N . GLU B 1 53 ? -20.943 12.515 23.086 1.00 22.93 53 GLU B N 1
ATOM 1860 C CA . GLU B 1 53 ? -20.821 11.117 22.651 1.00 21.05 53 GLU B CA 1
ATOM 1861 C C . GLU B 1 53 ? -21.548 10.820 21.342 1.00 16.77 53 GLU B C 1
ATOM 1862 O O . GLU B 1 53 ? -21.254 9.798 20.704 1.00 19.30 53 GLU B O 1
ATOM 1868 N N . ASP B 1 54 ? -22.459 11.694 20.915 1.00 17.94 54 ASP B N 1
ATOM 1869 C CA . ASP B 1 54 ? -23.299 11.453 19.747 1.00 16.12 54 ASP B CA 1
ATOM 1870 C C . ASP B 1 54 ? -23.019 12.406 18.583 1.00 13.90 54 ASP B C 1
ATOM 1871 O O . ASP B 1 54 ? -23.790 12.425 17.614 1.00 14.76 54 ASP B O 1
ATOM 1876 N N . GLN B 1 55 ? -21.932 13.185 18.636 1.00 13.91 55 GLN B N 1
ATOM 1877 C CA . GLN B 1 55 ? -21.709 14.196 17.604 1.00 14.33 55 GLN B CA 1
ATOM 1878 C C . GLN B 1 55 ? -21.444 13.591 16.222 1.00 12.98 55 GLN B C 1
ATOM 1879 O O . GLN B 1 55 ? -21.700 14.257 15.209 1.00 11.24 55 GLN B O 1
ATOM 1885 N N . ILE B 1 56 ? -21.008 12.325 16.148 1.00 12.45 56 ILE B N 1
ATOM 1886 C CA . ILE B 1 56 ? -20.821 11.655 14.856 1.00 12.47 56 ILE B CA 1
ATOM 1887 C C . ILE B 1 56 ? -22.098 11.670 14.004 1.00 11.08 56 ILE B C 1
ATOM 1888 O O . ILE B 1 56 ? -22.016 11.655 12.767 1.00 12.37 56 ILE B O 1
ATOM 1893 N N . LEU B 1 57 ? -23.288 11.711 14.636 1.00 10.21 57 LEU B N 1
ATOM 1894 C CA . LEU B 1 57 ? -24.537 11.751 13.865 1.00 9.78 57 LEU B CA 1
ATOM 1895 C C . LEU B 1 57 ? -24.623 13.012 13.003 1.00 10.05 57 LEU B C 1
ATOM 1896 O O . LEU B 1 57 ? -25.095 12.961 11.853 1.00 9.10 57 LEU B O 1
ATOM 1901 N N . TYR B 1 58 ? -24.172 14.152 13.555 1.00 10.42 58 TYR B N 1
ATOM 1902 C CA . TYR B 1 58 ? -24.220 15.471 12.921 1.00 9.56 58 TYR B CA 1
ATOM 1903 C C . TYR B 1 58 ? -22.989 15.786 12.056 1.00 9.89 58 TYR B C 1
ATOM 1904 O O . TYR B 1 58 ? -23.057 16.693 11.205 1.00 11.65 58 TYR B O 1
ATOM 1913 N N . GLN B 1 59 ? -21.875 15.053 12.242 1.00 10.06 59 GLN B N 1
ATOM 1914 C CA . GLN B 1 59 ? -20.625 15.213 11.493 1.00 9.60 59 GLN B CA 1
ATOM 1915 C C . GLN B 1 59 ? -20.625 14.470 10.157 1.00 10.45 59 GLN B C 1
ATOM 1916 O O . GLN B 1 59 ? -19.726 14.710 9.338 1.00 12.11 59 GLN B O 1
ATOM 1922 N N . THR B 1 60 ? -21.596 13.568 9.928 1.00 10.45 60 THR B N 1
ATOM 1923 C CA . THR B 1 60 ? -21.786 12.847 8.667 1.00 10.25 60 THR B CA 1
ATOM 1924 C C . THR B 1 60 ? -23.132 13.231 8.041 1.00 9.97 60 THR B C 1
ATOM 1925 O O . THR B 1 60 ? -24.117 13.442 8.763 1.00 9.48 60 THR B O 1
ATOM 1929 N N . GLU B 1 61 ? -23.187 13.311 6.700 1.00 8.66 61 GLU B N 1
ATOM 1930 C CA . GLU B 1 61 ? -24.403 13.734 5.988 1.00 8.46 61 GLU B CA 1
ATOM 1931 C C . GLU B 1 61 ? -24.559 13.006 4.645 1.00 8.42 61 GLU B C 1
ATOM 1932 O O . GLU B 1 61 ? -23.597 12.442 4.103 1.00 9.63 61 GLU B O 1
ATOM 1938 N N . ARG B 1 62 ? -25.784 13.056 4.091 1.00 8.88 62 ARG B N 1
ATOM 1939 C CA . ARG B 1 62 ? -26.047 12.832 2.659 1.00 8.93 62 ARG B CA 1
ATOM 1940 C C . ARG B 1 62 ? -26.630 14.115 2.057 1.00 8.82 62 ARG B C 1
ATOM 1941 O O . ARG B 1 62 ? -27.570 14.687 2.624 1.00 8.73 62 ARG B O 1
ATOM 1949 N N . TYR B 1 63 ? -26.080 14.565 0.908 1.00 10.39 63 TYR B N 1
ATOM 1950 C CA . TYR B 1 63 ? -26.550 15.755 0.180 1.00 9.84 63 TYR B CA 1
ATOM 1951 C C . TYR B 1 63 ? -26.616 15.470 -1.326 1.00 10.86 63 TYR B C 1
ATOM 1952 O O . TYR B 1 63 ? -26.110 14.449 -1.804 1.00 12.12 63 TYR B O 1
ATOM 1961 N N . ASN B 1 64 ? -27.233 16.384 -2.094 1.00 10.74 64 ASN B N 1
ATOM 1962 C CA . ASN B 1 64 ? -27.330 16.197 -3.549 1.00 11.94 64 ASN B CA 1
ATOM 1963 C C . ASN B 1 64 ? -27.644 17.520 -4.253 1.00 11.84 64 ASN B C 1
ATOM 1964 O O . ASN B 1 64 ? -28.267 18.417 -3.675 1.00 10.63 64 ASN B O 1
ATOM 1969 N N . GLU B 1 65 ? -27.226 17.621 -5.532 1.00 11.34 65 GLU B N 1
ATOM 1970 C CA . GLU B 1 65 ? -27.525 18.777 -6.387 1.00 12.59 65 GLU B CA 1
ATOM 1971 C C . GLU B 1 65 ? -28.891 18.694 -7.074 1.00 12.50 65 GLU B C 1
ATOM 1972 O O . GLU B 1 65 ? -29.261 19.629 -7.802 1.00 15.27 65 GLU B O 1
ATOM 1978 N N . GLU B 1 66 ? -29.634 17.603 -6.867 1.00 12.32 66 GLU B N 1
ATOM 1979 C CA . GLU B 1 66 ? -31.017 17.435 -7.307 1.00 13.14 66 GLU B CA 1
ATOM 1980 C C . GLU B 1 66 ? -31.839 16.841 -6.157 1.00 12.88 66 GLU B C 1
ATOM 1981 O O . GLU B 1 66 ? -31.281 16.304 -5.194 1.00 13.37 66 GLU B O 1
ATOM 1987 N N . THR B 1 67 ? -33.170 16.949 -6.252 1.00 11.23 67 THR B N 1
ATOM 1988 C CA . THR B 1 67 ? -34.070 16.383 -5.237 1.00 11.90 67 THR B CA 1
ATOM 1989 C C . THR B 1 67 ? -33.805 14.883 -5.030 1.00 12.82 67 THR B C 1
ATOM 1990 O O . THR B 1 67 ? -33.535 14.152 -5.993 1.00 13.19 67 THR B O 1
ATOM 1994 N N . PHE B 1 68 ? -33.845 14.427 -3.758 1.00 11.24 68 PHE B N 1
ATOM 1995 C CA . PHE B 1 68 ? -33.656 13.016 -3.387 1.00 12.05 68 PHE B CA 1
ATOM 1996 C C . PHE B 1 68 ? -34.477 12.678 -2.134 1.00 11.46 68 PHE B C 1
ATOM 1997 O O . PHE B 1 68 ? -34.958 13.570 -1.430 1.00 12.61 68 PHE B O 1
ATOM 2005 N N . GLY B 1 69 ? -34.630 11.372 -1.846 1.00 11.64 69 GLY B N 1
ATOM 2006 C CA . GLY B 1 69 ? -35.393 10.949 -0.671 1.00 12.00 69 GLY B CA 1
ATOM 2007 C C . GLY B 1 69 ? -35.198 9.506 -0.221 1.00 11.44 69 GLY B C 1
ATOM 2008 O O . GLY B 1 69 ? -34.529 8.706 -0.887 1.00 13.88 69 GLY B O 1
ATOM 2009 N N . TYR B 1 70 ? -35.808 9.189 0.942 1.00 11.68 70 TYR B N 1
ATOM 2010 C CA . TYR B 1 70 ? -35.838 7.848 1.547 1.00 10.80 70 TYR B CA 1
ATOM 2011 C C . TYR B 1 70 ? -37.263 7.291 1.522 1.00 13.22 70 TYR B C 1
ATOM 2012 O O . TYR B 1 70 ? -38.227 8.018 1.788 1.00 14.71 70 TYR B O 1
ATOM 2021 N N . GLU B 1 71 ? -37.394 5.987 1.269 1.00 14.18 71 GLU B N 1
ATOM 2022 C CA . GLU B 1 71 ? -38.678 5.282 1.293 1.00 13.76 71 GLU B CA 1
ATOM 2023 C C . GLU B 1 71 ? -38.744 4.407 2.547 1.00 15.12 71 GLU B C 1
ATOM 2024 O O . GLU B 1 71 ? -37.799 3.663 2.827 1.00 17.54 71 GLU B O 1
ATOM 2030 N N . VAL B 1 72 ? -39.847 4.491 3.298 1.00 13.97 72 VAL B N 1
ATOM 2031 C CA . VAL B 1 72 ? -39.999 3.827 4.593 1.00 13.22 72 VAL B CA 1
ATOM 2032 C C . VAL B 1 72 ? -41.234 2.924 4.577 1.00 13.93 72 VAL B C 1
ATOM 2033 O O . VAL B 1 72 ? -42.354 3.413 4.380 1.00 13.79 72 VAL B O 1
ATOM 2037 N N . PRO B 1 73 ? -41.103 1.614 4.825 1.00 12.14 73 PRO B N 1
ATOM 2038 C CA . PRO B 1 73 ? -42.297 0.772 5.030 1.00 12.33 73 PRO B CA 1
ATOM 2039 C C . PRO B 1 73 ? -42.866 0.944 6.438 1.00 13.28 73 PRO B C 1
ATOM 2040 O O . PRO B 1 73 ? -42.124 0.951 7.424 1.00 13.69 73 PRO B O 1
ATOM 2044 N N . ILE B 1 74 ? -44.196 1.086 6.534 1.00 11.91 74 ILE B N 1
ATOM 2045 C CA . ILE B 1 74 ? -44.897 1.186 7.826 1.00 13.76 74 ILE B CA 1
ATOM 2046 C C . ILE B 1 74 ? -45.959 0.084 7.906 1.00 14.66 74 ILE B C 1
ATOM 2047 O O . ILE B 1 74 ? -46.958 0.120 7.173 1.00 15.94 74 ILE B O 1
ATOM 2052 N N . LYS B 1 75 ? -45.758 -0.876 8.824 1.00 13.02 75 LYS B N 1
ATOM 2053 C CA . LYS B 1 75 ? -46.525 -2.126 8.870 1.00 15.79 75 LYS B CA 1
ATOM 2054 C C . LYS B 1 75 ? -47.920 -1.982 9.503 1.00 14.43 75 LYS B C 1
ATOM 2055 O O . LYS B 1 75 ? -48.854 -2.681 9.083 1.00 16.67 75 LYS B O 1
ATOM 2061 N N . GLU B 1 76 ? -48.093 -1.123 10.522 1.00 12.36 76 GLU B N 1
ATOM 2062 C CA . GLU B 1 76 ? -49.322 -1.095 11.319 1.00 13.36 76 GLU B CA 1
ATOM 2063 C C . GLU B 1 76 ? -49.885 0.324 11.449 1.00 14.82 76 GLU B C 1
ATOM 2064 O O . GLU B 1 76 ? -49.142 1.311 11.422 1.00 12.40 76 GLU B O 1
ATOM 2070 N N . GLU B 1 77 ? -51.213 0.429 11.593 1.00 14.00 77 GLU B N 1
ATOM 2071 C CA . GLU B 1 77 ? -51.842 1.723 11.877 1.00 13.42 77 GLU B CA 1
ATOM 2072 C C . GLU B 1 77 ? -51.464 2.241 13.272 1.00 14.34 77 GLU B C 1
ATOM 2073 O O . GLU B 1 77 ? -51.147 1.466 14.181 1.00 14.61 77 GLU B O 1
ATOM 2079 N N . GLY B 1 78 ? -51.507 3.563 13.440 1.00 12.16 78 GLY B N 1
ATOM 2080 C CA . GLY B 1 78 ? -51.235 4.171 14.732 1.00 14.09 78 GLY B CA 1
ATOM 2081 C C . GLY B 1 78 ? -50.773 5.614 14.610 1.00 11.73 78 GLY B C 1
ATOM 2082 O O . GLY B 1 78 ? -50.718 6.185 13.523 1.00 11.72 78 GLY B O 1
ATOM 2083 N N . ASP B 1 79 ? -50.443 6.200 15.774 1.00 13.95 79 ASP B N 1
ATOM 2084 C CA . ASP B 1 79 ? -49.825 7.528 15.858 1.00 14.43 79 ASP B CA 1
ATOM 2085 C C . ASP B 1 79 ? -48.297 7.417 15.889 1.00 12.71 79 ASP B C 1
ATOM 2086 O O . ASP B 1 79 ? -47.744 6.573 16.604 1.00 13.41 79 ASP B O 1
ATOM 2091 N N . TYR B 1 80 ? -47.617 8.285 15.122 1.00 10.49 80 TYR B N 1
ATOM 2092 C CA . TYR B 1 80 ? -46.156 8.266 14.989 1.00 10.20 80 TYR B CA 1
ATOM 2093 C C . TYR B 1 80 ? -45.587 9.694 15.036 1.00 10.86 80 TYR B C 1
ATOM 2094 O O . TYR B 1 80 ? -46.305 10.678 14.800 1.00 11.41 80 TYR B O 1
ATOM 2103 N N . VAL B 1 81 ? -44.274 9.809 15.316 1.00 9.54 81 VAL B N 1
ATOM 2104 C CA . VAL B 1 81 ? -43.534 11.076 15.211 1.00 9.25 81 VAL B CA 1
ATOM 2105 C C . VAL B 1 81 ? -42.249 10.864 14.403 1.00 8.46 81 VAL B C 1
ATOM 2106 O O . VAL B 1 81 ? -41.457 9.958 14.711 1.00 9.17 81 VAL B O 1
ATOM 2110 N N . LEU B 1 82 ? -42.041 11.704 13.375 1.00 9.76 82 LEU B N 1
ATOM 2111 C CA . LEU B 1 82 ? -40.801 11.737 12.597 1.00 8.12 82 LEU B CA 1
ATOM 2112 C C . LEU B 1 82 ? -39.872 12.839 13.122 1.00 8.36 82 LEU B C 1
ATOM 2113 O O . LEU B 1 82 ? -40.289 14.001 13.238 1.00 10.71 82 LEU B O 1
ATOM 2118 N N . VAL B 1 83 ? -38.613 12.475 13.426 1.00 8.54 83 VAL B N 1
ATOM 2119 C CA . VAL B 1 83 ? -37.566 13.399 13.881 1.00 9.36 83 VAL B CA 1
ATOM 2120 C C . VAL B 1 83 ? -36.442 13.453 12.835 1.00 8.95 83 VAL B C 1
ATOM 2121 O O . VAL B 1 83 ? -35.854 12.417 12.488 1.00 9.75 83 VAL B O 1
ATOM 2125 N N . LEU B 1 84 ? -36.122 14.670 12.359 1.00 8.12 84 LEU B N 1
ATOM 2126 C CA . LEU B 1 84 ? -35.068 14.922 11.370 1.00 8.31 84 LEU B CA 1
ATOM 2127 C C . LEU B 1 84 ? -33.959 15.782 11.991 1.00 7.43 84 LEU B C 1
ATOM 2128 O O . LEU B 1 84 ? -34.248 16.859 12.541 1.00 9.23 84 LEU B O 1
ATOM 2133 N N . LYS B 1 85 ? -32.694 15.327 11.878 1.00 8.02 85 LYS B N 1
ATOM 2134 C CA . LYS B 1 85 ? -31.523 15.969 12.495 1.00 7.57 85 LYS B CA 1
ATOM 2135 C C . LYS B 1 85 ? -30.601 16.603 11.441 1.00 8.44 85 LYS B C 1
ATOM 2136 O O . LYS B 1 85 ? -30.243 15.939 10.452 1.00 8.90 85 LYS B O 1
ATOM 2142 N N . PHE B 1 86 ? -30.168 17.861 11.685 1.00 8.38 86 PHE B N 1
ATOM 2143 C CA . PHE B 1 86 ? -29.368 18.664 10.737 1.00 8.59 86 PHE B CA 1
ATOM 2144 C C . PHE B 1 86 ? -28.255 19.460 11.450 1.00 8.38 86 PHE B C 1
ATOM 2145 O O . PHE B 1 86 ? -28.363 19.787 12.642 1.00 8.11 86 PHE B O 1
ATOM 2153 N N . ALA B 1 87 ? -27.190 19.803 10.694 1.00 9.72 87 ALA B N 1
ATOM 2154 C CA . ALA B 1 87 ? -26.174 20.796 11.081 1.00 7.65 87 ALA B CA 1
ATOM 2155 C C . ALA B 1 87 ? -25.582 21.442 9.821 1.00 8.21 87 ALA B C 1
ATOM 2156 O O . ALA B 1 87 ? -25.442 20.778 8.784 1.00 9.72 87 ALA B O 1
ATOM 2158 N N . GLU B 1 88 ? -25.225 22.746 9.916 1.00 8.02 88 GLU B N 1
ATOM 2159 C CA . GLU B 1 88 ? -24.566 23.487 8.820 1.00 8.00 88 GLU B CA 1
ATOM 2160 C C . GLU B 1 88 ? -23.055 23.531 9.092 1.00 7.89 88 GLU B C 1
ATOM 2161 O O . GLU B 1 88 ? -22.588 24.288 9.949 1.00 9.31 88 GLU B O 1
ATOM 2167 N N . VAL B 1 89 ? -22.289 22.706 8.370 1.00 8.65 89 VAL B N 1
ATOM 2168 C CA . VAL B 1 89 ? -20.848 22.547 8.615 1.00 8.83 89 VAL B CA 1
ATOM 2169 C C . VAL B 1 89 ? -19.982 23.314 7.599 1.00 10.65 89 VAL B C 1
ATOM 2170 O O . VAL B 1 89 ? -18.752 23.150 7.598 1.00 12.01 89 VAL B O 1
ATOM 2174 N N . TYR B 1 90 ? -20.592 24.142 6.732 1.00 10.18 90 TYR B N 1
ATOM 2175 C CA . TYR B 1 90 ? -19.865 24.869 5.678 1.00 8.93 90 TYR B CA 1
ATOM 2176 C C . TYR B 1 90 ? -20.109 26.390 5.726 1.00 9.52 90 TYR B C 1
ATOM 2177 O O . TYR B 1 90 ? -19.149 27.163 5.856 1.00 10.04 90 TYR B O 1
ATOM 2186 N N . PHE B 1 91 ? -21.372 26.834 5.636 1.00 9.36 91 PHE B N 1
ATOM 2187 C CA . PHE B 1 91 ? -21.725 28.254 5.547 1.00 9.08 91 PHE B CA 1
ATOM 2188 C C . PHE B 1 91 ? -21.879 28.913 6.929 1.00 8.67 91 PHE B C 1
ATOM 2189 O O . PHE B 1 91 ? -22.085 28.242 7.950 1.00 10.77 91 PHE B O 1
ATOM 2197 N N . ALA B 1 92 ? -21.782 30.260 6.949 1.00 9.28 92 ALA B N 1
ATOM 2198 C CA . ALA B 1 92 ? -21.928 31.062 8.173 1.00 8.56 92 ALA B CA 1
ATOM 2199 C C . ALA B 1 92 ? -22.605 32.424 7.899 1.00 8.26 92 ALA B C 1
ATOM 2200 O O . ALA B 1 92 ? -22.252 33.445 8.516 1.00 8.33 92 ALA B O 1
ATOM 2202 N N . GLN B 1 93 ? -23.592 32.446 6.984 1.00 9.64 93 GLN B N 1
ATOM 2203 C CA . GLN B 1 93 ? -24.487 33.578 6.707 1.00 8.74 93 GLN B CA 1
ATOM 2204 C C . GLN B 1 93 ? -25.858 33.009 6.326 1.00 10.20 93 GLN B C 1
ATOM 2205 O O . GLN B 1 93 ? -25.966 31.835 5.942 1.00 9.49 93 GLN B O 1
ATOM 2211 N N . SER B 1 94 ? -26.919 33.826 6.466 1.00 9.69 94 SER B N 1
ATOM 2212 C CA . SER B 1 94 ? -28.264 33.399 6.069 1.00 10.03 94 SER B CA 1
ATOM 2213 C C . SER B 1 94 ? -28.421 33.471 4.544 1.00 10.21 94 SER B C 1
ATOM 2214 O O . SER B 1 94 ? -27.649 34.140 3.835 1.00 11.19 94 SER B O 1
ATOM 2217 N N . GLN B 1 95 ? -29.444 32.762 4.037 1.00 11.18 95 GLN B N 1
ATOM 2218 C CA . GLN B 1 95 ? -29.748 32.708 2.598 1.00 11.53 95 GLN B CA 1
ATOM 2219 C C . GLN B 1 95 ? -28.557 32.247 1.751 1.00 11.17 95 GLN B C 1
ATOM 2220 O O . GLN B 1 95 ? -28.331 32.754 0.642 1.00 13.64 95 GLN B O 1
ATOM 2226 N N . GLN B 1 96 ? -27.800 31.267 2.262 1.00 9.83 96 GLN B N 1
ATOM 2227 C CA . GLN B 1 96 ? -26.750 30.567 1.514 1.00 11.28 96 GLN B CA 1
ATOM 2228 C C . GLN B 1 96 ? -27.149 29.142 1.129 1.00 11.99 96 GLN B C 1
ATOM 2229 O O . GLN B 1 96 ? -26.929 28.741 -0.025 1.00 12.31 96 GLN B O 1
ATOM 2235 N N . LYS B 1 97 ? -27.741 28.375 2.067 1.00 10.39 97 LYS B N 1
ATOM 2236 C CA . LYS B 1 97 ? -28.357 27.059 1.834 1.00 9.94 97 LYS B CA 1
ATOM 2237 C C . LYS B 1 97 ? -29.792 27.075 2.372 1.00 10.20 97 LYS B C 1
ATOM 2238 O O . LYS B 1 97 ? -29.999 27.284 3.576 1.00 9.29 97 LYS B O 1
ATOM 2244 N N . VAL B 1 98 ? -30.783 26.848 1.488 1.00 10.16 98 VAL B N 1
ATOM 2245 C CA . VAL B 1 98 ? -32.219 26.861 1.823 1.00 9.85 98 VAL B CA 1
ATOM 2246 C C . VAL B 1 98 ? -32.926 25.750 1.033 1.00 12.17 98 VAL B C 1
ATOM 2247 O O . VAL B 1 98 ? -32.685 25.610 -0.171 1.00 13.20 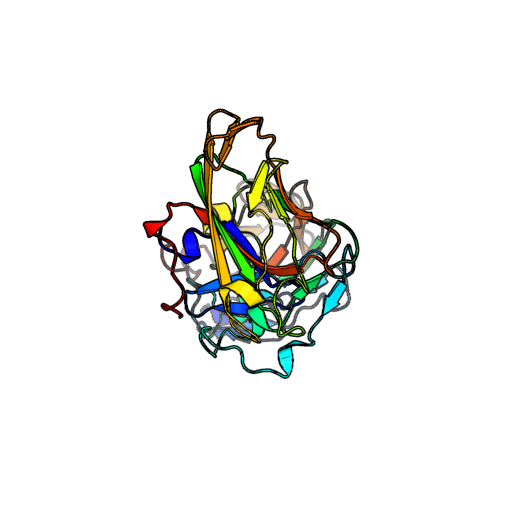98 VAL B O 1
ATOM 2251 N N . PHE B 1 99 ? -33.797 24.960 1.692 1.00 9.71 99 PHE B N 1
ATOM 2252 C CA . PHE B 1 99 ? -34.512 23.868 0.996 1.00 10.00 99 PHE B CA 1
ATOM 2253 C C . PHE B 1 99 ? -35.825 23.502 1.706 1.00 10.45 99 PHE B C 1
ATOM 2254 O O . PHE B 1 99 ? -35.985 23.733 2.907 1.00 10.15 99 PHE B O 1
ATOM 2262 N N . ASP B 1 100 ? -36.763 22.894 0.955 1.00 10.87 100 ASP B N 1
ATOM 2263 C CA . ASP B 1 100 ? -38.037 22.380 1.477 1.00 11.37 100 ASP B CA 1
ATOM 2264 C C . ASP B 1 100 ? -37.927 20.883 1.825 1.00 9.82 100 ASP B C 1
ATOM 2265 O O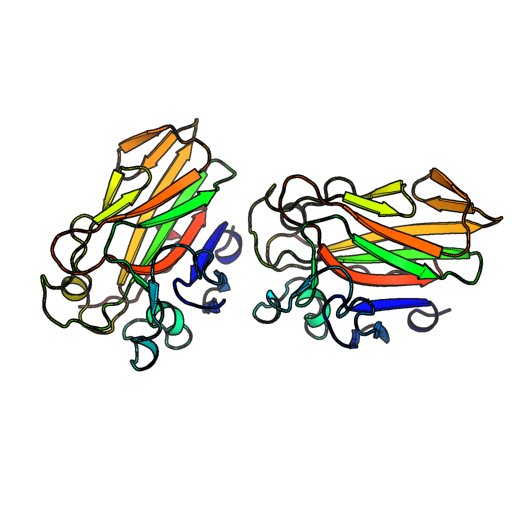 . ASP B 1 100 ? -37.109 20.156 1.247 1.00 11.00 100 ASP B O 1
ATOM 2270 N N . VAL B 1 101 ? -38.778 20.422 2.757 1.00 9.98 101 VAL B N 1
ATOM 2271 C CA . VAL B 1 101 ? -38.958 18.998 3.077 1.00 10.43 101 VAL B CA 1
ATOM 2272 C C . VAL B 1 101 ? -40.414 18.606 2.801 1.00 10.15 101 VAL B C 1
ATOM 2273 O O . VAL B 1 101 ? -41.335 19.298 3.259 1.00 11.69 101 VAL B O 1
ATOM 2277 N N . ARG B 1 102 ? -40.619 17.476 2.088 1.00 10.34 102 ARG B N 1
ATOM 2278 C CA . ARG B 1 102 ? -41.941 16.966 1.701 1.00 11.18 102 ARG B CA 1
ATOM 2279 C C . ARG B 1 102 ? -42.170 15.533 2.195 1.00 13.74 102 ARG B C 1
ATOM 2280 O O . ARG B 1 102 ? -41.241 14.710 2.234 1.00 12.70 102 ARG B O 1
ATOM 2288 N N . LEU B 1 103 ? -43.428 15.229 2.538 1.00 13.17 103 LEU B N 1
ATOM 2289 C CA . LEU B 1 103 ? -43.851 13.902 2.993 1.00 13.82 103 LEU B CA 1
ATOM 2290 C C . LEU B 1 103 ? -45.032 13.467 2.135 1.00 13.78 103 LEU B C 1
ATOM 2291 O O . LEU B 1 103 ? -46.118 14.048 2.245 1.00 15.42 103 LEU B O 1
ATOM 2296 N N . ASN B 1 104 ? -44.838 12.444 1.299 1.00 12.79 104 ASN B N 1
ATOM 2297 C CA . ASN B 1 104 ? -45.872 11.986 0.365 1.00 16.85 104 ASN B CA 1
ATOM 2298 C C . ASN B 1 104 ? -46.458 13.158 -0.432 1.00 16.21 104 ASN B C 1
ATOM 2299 O O . ASN B 1 104 ? -47.662 13.226 -0.694 1.00 18.52 104 ASN B O 1
ATOM 2304 N N . GLY B 1 105 ? -45.601 14.120 -0.783 1.00 13.32 105 GLY B N 1
ATOM 2305 C CA . GLY B 1 105 ? -46.009 15.294 -1.531 1.00 17.52 105 GLY B CA 1
ATOM 2306 C C . GLY B 1 105 ? -46.422 16.503 -0.708 1.00 15.59 105 GLY B C 1
ATOM 2307 O O . GLY B 1 105 ? -46.470 17.611 -1.256 1.00 22.12 105 GLY B O 1
ATOM 2308 N N . HIS B 1 106 ? -46.752 16.336 0.574 1.00 15.62 106 HIS B N 1
ATOM 2309 C CA . HIS B 1 106 ? -47.152 17.465 1.413 1.00 17.54 106 HIS B CA 1
ATOM 2310 C C . HIS B 1 106 ? -45.902 18.217 1.879 1.00 15.82 106 HIS B C 1
ATOM 2311 O O . HIS B 1 106 ? -44.993 17.606 2.441 1.00 14.98 106 HIS B O 1
ATOM 2318 N N . VAL B 1 107 ? -45.863 19.539 1.698 1.00 16.17 107 VAL B N 1
ATOM 2319 C CA . VAL B 1 107 ? -44.736 20.336 2.199 1.00 14.99 107 VAL B CA 1
ATOM 2320 C C . VAL B 1 107 ? -44.879 20.476 3.715 1.00 16.75 107 VAL B C 1
ATOM 2321 O O . VAL B 1 107 ? -45.820 21.113 4.198 1.00 20.24 107 VAL B O 1
ATOM 2325 N N . VAL B 1 108 ? -43.943 19.891 4.472 1.00 12.52 108 VAL B N 1
ATOM 2326 C CA . VAL B 1 108 ? -44.005 19.896 5.932 1.00 15.21 108 VAL B CA 1
ATOM 2327 C C . VAL B 1 108 ? -42.984 20.828 6.597 1.00 15.24 108 VAL B C 1
ATOM 2328 O O . VAL B 1 108 ? -43.180 21.186 7.772 1.00 16.34 108 VAL B O 1
ATOM 2332 N N . VAL B 1 109 ? -41.903 21.207 5.909 1.00 13.58 109 VAL B N 1
ATOM 2333 C CA . VAL B 1 109 ? -41.013 22.296 6.329 1.00 14.22 109 VAL B CA 1
ATOM 2334 C C . VAL B 1 109 ? -40.733 23.173 5.109 1.00 12.05 109 VAL B C 1
ATOM 2335 O O . VAL B 1 109 ? -40.178 22.689 4.111 1.00 12.49 109 VAL B O 1
ATOM 2339 N N . LYS B 1 110 ? -41.112 24.454 5.186 1.00 12.14 110 LYS B N 1
ATOM 2340 C CA . LYS B 1 110 ? -40.928 25.409 4.091 1.00 11.91 110 LYS B CA 1
ATOM 2341 C C . LYS B 1 110 ? -39.711 26.295 4.347 1.00 11.70 110 LYS B C 1
ATOM 2342 O O . LYS B 1 110 ? -39.599 26.916 5.412 1.00 14.35 110 LYS B O 1
ATOM 2348 N N . ASP B 1 111 ? -38.810 26.361 3.361 1.00 11.05 111 ASP B N 1
ATOM 2349 C CA . ASP B 1 111 ? -37.640 27.261 3.388 1.00 11.60 111 ASP B CA 1
ATOM 2350 C C . ASP B 1 111 ? -36.752 27.064 4.629 1.00 10.98 111 ASP B C 1
ATOM 2351 O O . ASP B 1 111 ? -36.435 28.021 5.341 1.00 12.65 111 ASP B O 1
ATOM 2356 N N . LEU B 1 112 ? -36.322 25.818 4.870 1.00 9.17 112 LEU B N 1
ATOM 2357 C CA . LEU B 1 112 ? -35.409 25.524 5.980 1.00 9.15 112 LEU B CA 1
ATOM 2358 C C . LEU B 1 112 ? -34.024 26.127 5.721 1.00 7.92 112 LEU B C 1
ATOM 2359 O O . LEU B 1 112 ? -33.339 25.735 4.768 1.00 9.01 112 LEU B O 1
ATOM 2364 N N . ASP B 1 113 ? -33.597 27.049 6.597 1.00 9.08 113 ASP B N 1
ATOM 2365 C CA . ASP B 1 113 ? -32.274 27.694 6.581 1.00 8.28 113 ASP B CA 1
ATOM 2366 C C . ASP B 1 113 ? -31.598 27.351 7.920 1.00 8.31 113 ASP B C 1
ATOM 2367 O O . ASP B 1 113 ? -31.827 28.024 8.939 1.00 8.80 113 ASP B O 1
ATOM 2372 N N . ILE B 1 114 ? -30.783 26.283 7.916 1.00 7.88 114 ILE B N 1
ATOM 2373 C CA . ILE B 1 114 ? -30.186 25.767 9.156 1.00 8.71 114 ILE B CA 1
ATOM 2374 C C . ILE B 1 114 ? -29.368 26.854 9.865 1.00 8.22 114 ILE B C 1
ATOM 2375 O O . ILE B 1 114 ? -29.523 27.075 11.080 1.00 9.07 114 ILE B O 1
ATOM 2380 N N . PHE B 1 115 ? -28.486 27.555 9.128 1.00 8.22 115 PHE B N 1
ATOM 2381 C CA . PHE B 1 115 ? -27.687 28.613 9.761 1.00 8.44 115 PHE B CA 1
ATOM 2382 C C . PHE B 1 115 ? -28.568 29.676 10.419 1.00 8.60 115 PHE B C 1
ATOM 2383 O O . PHE B 1 115 ? -28.272 30.126 11.532 1.00 8.91 115 PHE B O 1
ATOM 2391 N N . ASP B 1 116 ? -29.625 30.136 9.728 1.00 7.93 116 ASP B N 1
ATOM 2392 C CA . ASP B 1 116 ? -30.466 31.206 10.283 1.00 8.27 116 ASP B CA 1
ATOM 2393 C C . ASP B 1 116 ? -31.042 30.823 11.651 1.00 8.05 116 ASP B C 1
ATOM 2394 O O . ASP B 1 116 ? -31.124 31.671 12.553 1.00 10.20 116 ASP B O 1
ATOM 2399 N N . ARG B 1 117 ? -31.416 29.540 11.829 1.00 9.13 117 ARG B N 1
ATOM 2400 C CA . ARG B 1 117 ? -32.094 29.054 13.036 1.00 8.36 117 ARG B CA 1
ATOM 2401 C C . ARG B 1 117 ? -31.135 28.807 14.214 1.00 9.84 117 ARG B C 1
ATOM 2402 O O . ARG B 1 117 ? -31.524 29.017 15.377 1.00 11.35 117 ARG B O 1
ATOM 2410 N N . VAL B 1 118 ? -29.897 28.336 13.965 1.00 8.99 118 VAL B N 1
ATOM 2411 C CA . VAL B 1 118 ? -29.022 27.873 15.057 1.00 10.10 118 VAL B CA 1
ATOM 2412 C C . VAL B 1 118 ? -27.558 28.322 14.976 1.00 9.29 118 VAL B C 1
ATOM 2413 O O . VAL B 1 118 ? -26.809 28.125 15.943 1.00 11.77 118 VAL B O 1
ATOM 2417 N N . GLY B 1 119 ? -27.107 28.868 13.834 1.00 9.24 119 GLY B N 1
ATOM 2418 C CA . GLY B 1 119 ? -25.681 29.201 13.659 1.00 9.49 119 GLY B CA 1
ATOM 2419 C C . GLY B 1 119 ? -24.851 28.117 12.972 1.00 8.47 119 GLY B C 1
ATOM 2420 O O . GLY B 1 119 ? -25.384 27.152 12.411 1.00 9.21 119 GLY B O 1
ATOM 2421 N N . HIS B 1 120 ? -23.508 28.297 12.999 1.00 9.51 120 HIS B N 1
ATOM 2422 C CA . HIS B 1 120 ? -22.544 27.385 12.355 1.00 8.91 120 HIS B CA 1
ATOM 2423 C C . HIS B 1 120 ? -22.181 26.236 13.298 1.00 10.46 120 HIS B C 1
ATOM 2424 O O . HIS B 1 120 ? -22.027 26.438 14.507 1.00 10.43 120 HIS B O 1
ATOM 2431 N N . SER B 1 121 ? -22.066 25.015 12.739 1.00 8.81 121 SER B N 1
ATOM 2432 C CA . SER B 1 121 ? -21.569 23.837 13.480 1.00 9.34 121 SER B CA 1
ATOM 2433 C C . SER B 1 121 ? -22.359 23.546 14.771 1.00 10.53 121 SER B C 1
ATOM 2434 O O . SER B 1 121 ? -21.778 23.238 15.821 1.00 11.63 121 SER B O 1
ATOM 2437 N N . THR B 1 122 ? -23.701 23.597 14.673 1.00 10.30 122 THR B N 1
ATOM 2438 C CA . THR B 1 122 ? -24.633 23.488 15.801 1.00 10.44 122 THR B CA 1
ATOM 2439 C C . THR B 1 122 ? -25.848 22.626 15.417 1.00 9.78 122 THR B C 1
ATOM 2440 O O . THR B 1 122 ? -26.411 22.784 14.331 1.00 9.21 122 THR B O 1
ATOM 2444 N N . ALA B 1 123 ? -26.283 21.738 16.325 1.00 8.33 123 ALA B N 1
ATOM 2445 C CA . ALA B 1 123 ? -27.427 20.850 16.067 1.00 8.16 123 ALA B CA 1
ATOM 2446 C C . ALA B 1 123 ? -28.774 21.583 15.955 1.00 7.40 123 ALA B C 1
ATOM 2447 O O . ALA B 1 123 ? -29.065 22.502 16.731 1.00 8.43 123 ALA B O 1
ATOM 2449 N N . HIS B 1 124 ? -29.617 21.146 14.987 1.00 8.97 124 HIS B N 1
ATOM 2450 C CA . HIS B 1 124 ? -31.007 21.603 14.795 1.00 8.93 124 HIS B CA 1
ATOM 2451 C C . HIS B 1 124 ? -31.900 20.417 14.415 1.00 7.62 124 HIS B C 1
ATOM 2452 O O . HIS B 1 124 ? -31.603 19.717 13.437 1.00 9.39 124 HIS B O 1
ATOM 2459 N N . ASP B 1 125 ? -33.017 20.211 15.139 1.00 8.09 125 ASP B N 1
ATOM 2460 C CA . ASP B 1 125 ? -33.958 19.113 14.864 1.00 8.92 125 ASP B CA 1
ATOM 2461 C C . ASP B 1 125 ? -35.350 19.649 14.501 1.00 8.47 125 ASP B C 1
ATOM 2462 O O . ASP B 1 125 ? -35.828 20.615 15.111 1.00 10.50 125 ASP B O 1
ATOM 2467 N N . GLU B 1 126 ? -36.008 19.005 13.517 1.00 9.12 126 GLU B N 1
ATOM 2468 C CA . GLU B 1 126 ? -37.429 19.220 13.203 1.00 9.93 126 GLU B CA 1
ATOM 2469 C C . GLU B 1 126 ? -38.256 18.021 13.682 1.00 9.63 126 GLU B C 1
ATOM 2470 O O . GLU B 1 126 ? -37.860 16.864 13.481 1.00 10.59 126 GLU B O 1
ATOM 2476 N N . ILE B 1 127 ? -39.404 18.292 14.320 1.00 9.90 127 ILE B N 1
ATOM 2477 C CA . ILE B 1 127 ? -40.252 17.268 14.951 1.00 10.58 127 ILE B CA 1
ATOM 2478 C C . ILE B 1 127 ? -41.654 17.318 14.309 1.00 11.09 127 ILE B C 1
ATOM 2479 O O . ILE B 1 127 ? -42.364 18.328 14.454 1.00 12.36 127 ILE B O 1
ATOM 2484 N N . ILE B 1 128 ? -42.066 16.234 13.642 1.00 9.59 128 ILE B N 1
ATOM 2485 C CA . ILE B 1 128 ? -43.256 16.213 12.786 1.00 11.18 128 ILE B CA 1
ATOM 2486 C C . ILE B 1 128 ? -44.190 15.065 13.204 1.00 11.23 128 ILE B C 1
ATOM 2487 O O . ILE B 1 128 ? -43.987 13.913 12.817 1.00 11.58 128 ILE B O 1
ATOM 2492 N N . PRO B 1 129 ? -45.280 15.356 13.938 1.00 12.01 129 PRO B N 1
ATOM 2493 C CA . PRO B 1 129 ? -46.260 14.302 14.273 1.00 10.00 129 PRO B CA 1
ATOM 2494 C C . PRO B 1 129 ? -47.149 13.940 13.080 1.00 11.11 129 PRO B C 1
ATOM 2495 O O . PRO B 1 129 ? -47.439 14.780 12.220 1.00 13.00 129 PRO B O 1
ATOM 2499 N N . MET B 1 130 ? -47.591 12.672 13.042 1.00 11.23 130 MET B N 1
ATOM 2500 C CA . MET B 1 130 ? -48.499 12.191 11.996 1.00 14.90 130 MET B CA 1
ATOM 2501 C C . MET B 1 130 ? -49.353 11.028 12.509 1.00 14.25 130 MET B C 1
ATOM 2502 O O . MET B 1 130 ? -49.069 10.431 13.556 1.00 15.67 130 MET B O 1
ATOM 2507 N N . SER B 1 131 ? -50.396 10.683 11.733 1.00 14.30 131 SER B N 1
ATOM 2508 C CA . SER B 1 131 ? -51.265 9.539 12.013 1.00 15.08 131 SER B CA 1
ATOM 2509 C C . SER B 1 131 ? -51.498 8.722 10.745 1.00 14.80 131 SER B C 1
ATOM 2510 O O . SER B 1 131 ? -51.628 9.281 9.651 1.00 17.13 131 SER B O 1
ATOM 2513 N N . ILE B 1 132 ? -51.564 7.399 10.901 1.00 13.47 132 ILE B N 1
ATOM 2514 C CA . ILE B 1 132 ? -51.908 6.474 9.820 1.00 14.55 132 ILE B CA 1
ATOM 2515 C C . ILE B 1 132 ? -53.089 5.644 10.303 1.00 15.31 132 ILE B C 1
ATOM 2516 O O . ILE B 1 132 ? -52.940 4.814 11.211 1.00 15.22 132 ILE B O 1
ATOM 2521 N N . ARG B 1 133 ? -54.264 5.857 9.695 1.00 13.85 133 ARG B N 1
ATOM 2522 C CA . ARG B 1 133 ? -55.510 5.269 10.176 1.00 16.66 133 ARG B CA 1
ATOM 2523 C C . ARG B 1 133 ? -56.526 5.181 9.040 1.00 16.69 133 ARG B C 1
ATOM 2524 O O . ARG B 1 133 ? -56.670 6.122 8.255 1.00 16.82 133 ARG B O 1
ATOM 2532 N N . LYS B 1 134 ? -57.233 4.047 8.974 1.00 15.84 134 LYS B N 1
ATOM 2533 C CA . LYS B 1 134 ? -58.346 3.850 8.033 1.00 18.62 134 LYS B CA 1
ATOM 2534 C C . LYS B 1 134 ? -57.924 4.067 6.578 1.00 16.67 134 LYS B C 1
ATOM 2535 O O . LYS B 1 134 ? -58.681 4.603 5.763 1.00 17.45 134 LYS B O 1
ATOM 2541 N N . GLY B 1 135 ? -56.707 3.643 6.252 1.00 13.68 135 GLY B N 1
ATOM 2542 C CA . GLY B 1 135 ? -56.155 3.785 4.920 1.00 14.03 135 GLY B CA 1
ATOM 2543 C C . GLY B 1 135 ? -55.617 5.153 4.547 1.00 12.99 135 GLY B C 1
ATOM 2544 O O . GLY B 1 135 ? -55.307 5.362 3.366 1.00 13.03 135 GLY B O 1
ATOM 2545 N N . LYS B 1 136 ? -55.469 6.084 5.504 1.00 12.87 136 LYS B N 1
ATOM 2546 C CA . LYS B 1 136 ? -55.045 7.458 5.228 1.00 12.17 136 LYS B CA 1
ATOM 2547 C C . LYS B 1 136 ? -53.805 7.873 6.030 1.00 12.62 136 LYS B C 1
ATOM 2548 O O . LYS B 1 136 ? -53.574 7.391 7.146 1.00 15.37 136 LYS B O 1
ATOM 2554 N N . LEU B 1 137 ? -53.012 8.775 5.440 1.00 12.34 137 LEU B N 1
ATOM 2555 C CA . LEU B 1 137 ? -51.979 9.549 6.136 1.00 11.67 137 LEU B CA 1
ATOM 2556 C C . LEU B 1 137 ? -52.538 10.933 6.475 1.00 12.38 137 LEU B C 1
ATOM 2557 O O . LEU B 1 137 ? -53.140 11.591 5.610 1.00 12.95 137 LEU B O 1
ATOM 2562 N N . SER B 1 138 ? -52.339 11.376 7.722 1.00 13.84 138 SER B N 1
ATOM 2563 C CA . SER B 1 138 ? -52.731 12.721 8.149 1.00 14.29 138 SER B CA 1
ATOM 2564 C C . SER B 1 138 ? -51.526 13.442 8.753 1.00 13.12 138 SER B C 1
ATOM 2565 O O . SER B 1 138 ? -50.882 12.924 9.677 1.00 13.20 138 SER B O 1
ATOM 2568 N N . VAL B 1 139 ? -51.217 14.626 8.223 1.00 13.02 139 VAL B N 1
ATOM 2569 C CA . VAL B 1 139 ? -50.063 15.413 8.669 1.00 14.92 139 VAL B CA 1
ATOM 2570 C C . VAL B 1 139 ? -50.375 16.899 8.491 1.00 16.90 139 VAL B C 1
ATOM 2571 O O . VAL B 1 139 ? -50.775 17.333 7.406 1.00 15.38 139 VAL B O 1
ATOM 2575 N N . GLN B 1 140 ? -50.215 17.676 9.573 1.00 17.44 140 GLN B N 1
ATOM 2576 C CA . GLN B 1 140 ? -50.441 19.129 9.559 1.00 20.47 140 GLN B CA 1
ATOM 2577 C C . GLN B 1 140 ? -51.820 19.503 9.015 1.00 19.69 140 GLN B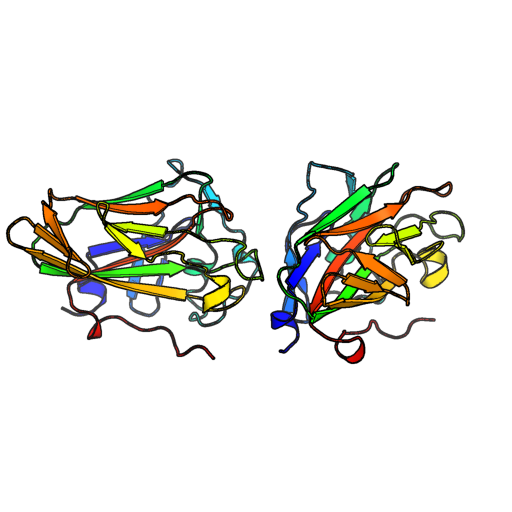 C 1
ATOM 2578 O O . GLN B 1 140 ? -51.986 20.503 8.313 1.00 23.86 140 GLN B O 1
ATOM 2584 N N . GLY B 1 141 ? -52.821 18.694 9.343 1.00 21.75 141 GLY B N 1
ATOM 2585 C CA . GLY B 1 141 ? -54.174 18.970 8.905 1.00 25.06 141 GLY B CA 1
ATOM 2586 C C . GLY B 1 141 ? -54.493 18.640 7.460 1.00 25.97 141 GLY B C 1
ATOM 2587 O O . GLY B 1 141 ? -55.546 19.065 6.970 1.00 33.11 141 GLY B O 1
ATOM 2588 N N . GLU B 1 142 ? -53.632 17.899 6.760 1.00 19.68 142 GLU B N 1
ATOM 2589 C CA . GLU B 1 142 ? -53.878 17.465 5.390 1.00 22.26 142 GLU B CA 1
ATOM 2590 C C . GLU B 1 142 ? -53.922 15.940 5.334 1.00 20.35 142 GLU B C 1
ATOM 2591 O O . GLU B 1 142 ? -53.185 15.264 6.059 1.00 19.46 142 GLU B O 1
ATOM 2597 N N . VAL B 1 143 ? -54.781 15.397 4.453 1.00 15.01 143 VAL B N 1
ATOM 2598 C CA . VAL B 1 143 ? -55.079 13.962 4.402 1.00 14.55 143 VAL B CA 1
ATOM 2599 C C . VAL B 1 143 ? -54.967 13.434 2.974 1.00 13.92 143 VAL B C 1
ATOM 2600 O O . VAL B 1 143 ? -55.431 14.082 2.027 1.00 15.75 143 VAL B O 1
ATOM 2604 N N . SER B 1 144 ? -54.379 12.237 2.824 1.00 12.10 144 SER B N 1
ATOM 2605 C CA . SER B 1 144 ? -54.271 11.568 1.525 1.00 12.18 144 SER B CA 1
ATOM 2606 C C . SER B 1 144 ? -54.147 10.051 1.717 1.00 12.86 144 SER B C 1
ATOM 2607 O O . SER B 1 144 ? -53.907 9.562 2.828 1.00 11.88 144 SER B O 1
ATOM 2610 N N . THR B 1 145 ? -54.280 9.307 0.604 1.00 12.69 145 THR B N 1
ATOM 2611 C CA . THR B 1 145 ? -54.303 7.838 0.644 1.00 11.68 145 THR B CA 1
ATOM 2612 C C . THR B 1 145 ? -52.916 7.264 0.967 1.00 11.95 145 THR B C 1
ATOM 2613 O O . THR B 1 145 ? -51.923 7.641 0.338 1.00 13.72 145 THR B O 1
ATOM 2617 N N . PHE B 1 146 ? -52.851 6.330 1.928 1.00 13.04 146 PHE B N 1
ATOM 2618 C CA . PHE B 1 146 ? -51.598 5.662 2.307 1.00 13.84 146 PHE B CA 1
ATOM 2619 C C . PHE B 1 146 ? -51.562 4.231 1.765 1.00 13.57 146 PHE B C 1
ATOM 2620 O O . PHE B 1 146 ? -52.491 3.456 2.005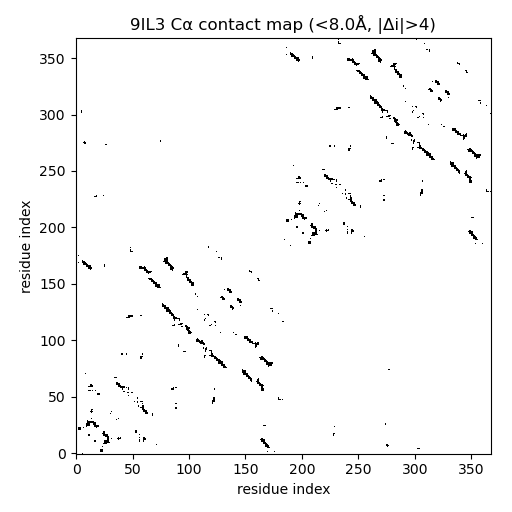 1.00 15.39 146 PHE B O 1
ATOM 2628 N N . THR B 1 147 ? -50.470 3.875 1.070 1.00 16.69 147 THR B N 1
ATOM 2629 C CA . THR B 1 147 ? -50.343 2.591 0.370 1.00 18.53 147 THR B CA 1
ATOM 2630 C C . THR B 1 147 ? -49.472 1.568 1.093 1.00 17.38 147 THR B C 1
ATOM 2631 O O . THR B 1 147 ? -49.367 0.426 0.628 1.00 21.50 147 THR B O 1
ATOM 2635 N N . GLY B 1 148 ? -48.824 1.935 2.193 1.00 16.45 148 GLY B N 1
ATOM 2636 C CA . GLY B 1 148 ? -47.862 1.074 2.858 1.00 14.66 148 GLY B CA 1
ATOM 2637 C C . GLY B 1 148 ? -46.470 1.661 2.972 1.00 13.69 148 GLY B C 1
ATOM 2638 O O . GLY B 1 148 ? -45.677 1.173 3.793 1.00 13.24 148 GLY B O 1
ATOM 2639 N N . LYS B 1 149 ? -46.144 2.699 2.190 1.00 13.66 149 LYS B N 1
ATOM 2640 C CA . LYS B 1 149 ? -44.818 3.305 2.184 1.00 14.89 149 LYS B CA 1
ATOM 2641 C C . LYS B 1 149 ? -44.896 4.832 2.284 1.00 16.51 149 LYS B C 1
ATOM 2642 O O . LYS B 1 149 ? -45.733 5.469 1.629 1.00 15.41 149 LYS B O 1
ATOM 2648 N N . LEU B 1 150 ? -44.026 5.409 3.123 1.00 11.31 150 LEU B N 1
ATOM 2649 C CA . LEU B 1 150 ? -43.827 6.857 3.251 1.00 12.21 150 LEU B CA 1
ATOM 2650 C C . LEU B 1 150 ? -42.612 7.297 2.432 1.00 13.89 150 LEU B C 1
ATOM 2651 O O . LEU B 1 150 ? -41.556 6.659 2.499 1.00 16.14 150 LEU B O 1
ATOM 2656 N N . TYR B 1 151 ? -42.748 8.396 1.670 1.00 12.79 151 TYR B N 1
ATOM 2657 C CA . TYR B 1 151 ? -41.634 8.957 0.893 1.00 11.52 151 TYR B CA 1
ATOM 2658 C C . TYR B 1 151 ? -41.217 10.313 1.476 1.00 11.79 151 TYR B C 1
ATOM 2659 O O . TYR B 1 151 ? -41.975 11.292 1.383 1.00 11.58 151 TYR B O 1
ATOM 2668 N N . ILE B 1 152 ? -40.013 10.365 2.066 1.00 10.52 152 ILE B N 1
ATOM 2669 C CA . ILE B 1 152 ? -39.458 11.565 2.711 1.00 10.56 152 ILE B CA 1
ATOM 2670 C C . ILE B 1 152 ? -38.474 12.225 1.740 1.00 10.77 152 ILE B C 1
ATOM 2671 O O . ILE B 1 152 ? -37.400 11.671 1.481 1.00 11.71 152 ILE B O 1
ATOM 2676 N N . GLU B 1 153 ? -38.795 13.437 1.242 1.00 10.03 153 GLU B N 1
ATOM 2677 C CA . GLU B 1 153 ? -38.028 14.104 0.178 1.00 10.93 153 GLU B CA 1
ATOM 2678 C C . GLU B 1 153 ? -37.388 15.421 0.630 1.00 10.42 153 GLU B C 1
ATOM 2679 O O . GLU B 1 153 ? -38.026 16.230 1.319 1.00 10.58 153 GLU B O 1
ATOM 2685 N N . PHE B 1 154 ? -36.140 15.659 0.166 1.00 10.47 154 PHE B N 1
ATOM 2686 C CA . PHE B 1 154 ? -35.369 16.887 0.400 1.00 9.11 154 PHE B CA 1
ATOM 2687 C C . PHE B 1 154 ? -35.183 17.584 -0.964 1.00 9.90 154 PHE B C 1
ATOM 2688 O O . PHE B 1 154 ? -34.519 17.037 -1.856 1.00 10.32 154 PHE B O 1
ATOM 2696 N N . VAL B 1 155 ? -35.788 18.781 -1.129 1.00 10.59 155 VAL B N 1
ATOM 2697 C CA . VAL B 1 155 ? -36.092 19.378 -2.448 1.00 11.40 155 VAL B CA 1
ATOM 2698 C C . VAL B 1 155 ? -35.048 20.431 -2.848 1.00 11.27 155 VAL B C 1
ATOM 2699 O O . VAL B 1 155 ? -34.764 21.361 -2.077 1.00 11.40 155 VAL B O 1
ATOM 2703 N N . LYS B 1 156 ? -34.541 20.346 -4.092 1.00 12.35 156 LYS B N 1
ATOM 2704 C CA . LYS B 1 156 ? -33.519 21.281 -4.586 1.00 12.16 156 LYS B CA 1
ATOM 2705 C C . LYS B 1 156 ? -34.151 22.588 -5.066 1.00 14.54 156 LYS B C 1
ATOM 2706 O O . LYS B 1 156 ? -34.995 22.589 -5.975 1.00 14.20 156 LYS B O 1
ATOM 2712 N N . GLY B 1 157 ? -33.714 23.701 -4.470 1.00 13.30 157 GLY B N 1
ATOM 2713 C CA . GLY B 1 157 ? -34.094 25.042 -4.891 1.00 15.30 157 GLY B CA 1
ATOM 2714 C C . GLY B 1 157 ? -32.923 25.833 -5.447 1.00 16.95 157 GLY B C 1
ATOM 2715 O O . GLY B 1 157 ? -31.987 25.252 -6.000 1.00 16.94 157 GLY B O 1
ATOM 2716 N N . TYR B 1 158 ? -32.943 27.159 -5.278 1.00 19.77 158 TYR B N 1
ATOM 2717 C CA . TYR B 1 158 ? -31.917 28.020 -5.856 1.00 19.36 158 TYR B CA 1
ATOM 2718 C C . TYR B 1 158 ? -30.664 28.180 -4.986 1.00 17.59 158 TYR B C 1
ATOM 2719 O O . TYR B 1 158 ? -29.587 28.450 -5.532 1.00 20.98 158 TYR B O 1
ATOM 2728 N N . TYR B 1 159 ? -30.765 28.014 -3.657 1.00 12.97 159 TYR B N 1
ATOM 2729 C CA . TYR B 1 159 ? -29.674 28.315 -2.718 1.00 12.26 159 TYR B CA 1
ATOM 2730 C C . TYR B 1 159 ? -28.991 27.023 -2.243 1.00 11.22 159 TYR B C 1
ATOM 2731 O O . TYR B 1 159 ? -29.454 26.379 -1.293 1.00 11.70 159 TYR B O 1
ATOM 2740 N N . ASP B 1 160 ? -27.880 26.655 -2.880 1.00 12.30 160 ASP B N 1
ATOM 2741 C CA . ASP B 1 160 ? -27.075 25.461 -2.535 1.00 11.37 160 ASP B CA 1
ATOM 2742 C C . ASP B 1 160 ? -27.923 24.174 -2.564 1.00 10.32 160 ASP B C 1
ATOM 2743 O O . ASP B 1 160 ? -28.944 24.099 -3.260 1.00 11.22 160 ASP B O 1
ATOM 2748 N N . ASN B 1 161 ? -27.514 23.151 -1.779 1.00 11.10 161 ASN B N 1
ATOM 2749 C CA . ASN B 1 161 ? -27.979 21.768 -1.924 1.00 10.56 161 ASN B CA 1
ATOM 2750 C C . ASN B 1 161 ? -28.769 21.267 -0.704 1.00 9.91 161 ASN B C 1
ATOM 2751 O O . ASN B 1 161 ? -28.362 21.506 0.447 1.00 10.04 161 ASN B O 1
ATOM 2756 N N . PRO B 1 162 ? -29.870 20.525 -0.918 1.00 9.85 162 PRO B N 1
ATOM 2757 C CA . PRO B 1 162 ? -30.558 19.868 0.214 1.00 8.56 162 PRO B CA 1
ATOM 2758 C C . PRO B 1 162 ? -29.666 18.817 0.876 1.00 9.64 162 PRO B C 1
ATOM 2759 O O . PRO B 1 162 ? -28.822 18.190 0.222 1.00 9.68 162 PRO B O 1
ATOM 2763 N N . LYS B 1 163 ? -29.873 18.602 2.186 1.00 9.33 163 LYS B N 1
ATOM 2764 C CA . LYS B 1 163 ? -29.067 17.653 2.976 1.00 9.49 163 LYS B CA 1
ATOM 2765 C C . LYS B 1 163 ? -29.845 17.124 4.189 1.00 8.10 163 LYS B C 1
ATOM 2766 O O . LYS B 1 163 ? -30.855 17.705 4.605 1.00 8.64 163 LYS B O 1
ATOM 2772 N N . VAL B 1 164 ? -29.351 16.012 4.769 1.00 8.66 164 VAL B N 1
ATOM 2773 C CA . VAL B 1 164 ? -29.842 15.490 6.057 1.00 9.11 164 VAL B CA 1
ATOM 2774 C C . VAL B 1 164 ? -28.707 14.744 6.775 1.00 7.37 164 VAL B C 1
ATOM 2775 O O . VAL B 1 164 ? -27.844 14.132 6.130 1.00 9.13 164 VAL B O 1
ATOM 2779 N N . CYS B 1 165 ? -28.695 14.802 8.131 1.00 8.11 165 CYS B N 1
ATOM 2780 C CA . CYS B 1 165 ? -27.669 14.126 8.946 1.00 8.32 165 CYS B CA 1
ATOM 2781 C C . CYS B 1 165 ? -28.128 12.812 9.585 1.00 9.17 165 CYS B C 1
ATOM 2782 O O . CYS B 1 165 ? -27.365 11.827 9.566 1.00 8.53 165 CYS B O 1
ATOM 2785 N N . ALA B 1 166 ? -29.339 12.766 10.155 1.00 8.25 166 ALA B N 1
ATOM 2786 C CA . ALA B 1 166 ? -29.888 11.531 10.726 1.00 8.62 166 ALA B CA 1
ATOM 2787 C C . ALA B 1 166 ? -31.411 11.656 10.825 1.00 8.26 166 ALA B C 1
ATOM 2788 O O . ALA B 1 166 ? -31.967 12.763 10.737 1.00 8.05 166 ALA B O 1
ATOM 2790 N N . LEU B 1 167 ? -32.088 10.510 10.999 1.00 8.93 167 LEU B N 1
ATOM 2791 C CA . LEU B 1 167 ? -33.554 10.504 11.046 1.00 9.99 167 LEU B CA 1
ATOM 2792 C C . LEU B 1 167 ? -34.116 9.249 11.742 1.00 7.99 167 LEU B C 1
ATOM 2793 O O . LEU B 1 167 ? -33.481 8.188 11.730 1.00 8.93 167 LEU B O 1
ATOM 2798 N N . TYR B 1 168 ? -35.279 9.398 12.414 1.00 9.14 168 TYR B N 1
ATOM 2799 C CA . TYR B 1 168 ? -35.951 8.269 13.080 1.00 8.04 168 TYR B CA 1
ATOM 2800 C C . TYR B 1 168 ? -37.466 8.471 13.175 1.00 7.47 168 TYR B C 1
ATOM 2801 O O . TYR B 1 168 ? -37.950 9.612 13.214 1.00 9.11 168 TYR B O 1
ATOM 2810 N N . ILE B 1 169 ? -38.210 7.347 13.217 1.00 8.51 169 ILE B N 1
ATOM 2811 C CA . ILE B 1 169 ? -39.661 7.331 13.440 1.00 9.99 169 ILE B CA 1
ATOM 2812 C C . ILE B 1 169 ? -39.994 6.465 14.664 1.00 9.47 169 ILE B C 1
ATOM 2813 O O . ILE B 1 169 ? -39.555 5.308 14.755 1.00 9.02 169 ILE B O 1
ATOM 2818 N N . MET B 1 170 ? -40.789 7.019 15.597 1.00 9.46 170 MET B N 1
ATOM 2819 C CA . MET B 1 170 ? -41.219 6.303 16.799 1.00 10.15 170 MET B CA 1
ATOM 2820 C C . MET B 1 170 ? -42.742 6.309 16.926 1.00 10.81 170 MET B C 1
ATOM 2821 O O . MET B 1 170 ? -43.413 7.269 16.527 1.00 10.33 170 MET B O 1
ATOM 2826 N N . ALA B 1 171 ? -43.288 5.219 17.481 1.00 11.11 171 ALA B N 1
ATOM 2827 C CA . ALA B 1 171 ? -44.710 5.163 17.821 1.00 12.03 171 ALA B CA 1
ATOM 2828 C C . ALA B 1 171 ? -44.972 5.964 19.099 1.00 15.97 171 ALA B C 1
ATOM 2829 O O . ALA B 1 171 ? -44.300 5.757 20.117 1.00 18.51 171 ALA B O 1
ATOM 2831 N N . GLY B 1 172 ? -45.935 6.896 19.043 1.00 14.42 172 GLY B N 1
ATOM 2832 C CA . GLY B 1 172 ? -46.263 7.752 20.170 1.00 16.61 172 GLY B CA 1
ATOM 2833 C C . GLY B 1 172 ? -46.660 9.156 19.725 1.00 16.37 172 GLY B C 1
ATOM 2834 O O . GLY B 1 172 ? -47.014 9.387 18.566 1.00 17.00 172 GLY B O 1
ATOM 2835 N N . THR B 1 173 ? -46.596 10.104 20.670 1.00 19.74 173 THR B N 1
ATOM 2836 C CA . THR B 1 173 ? -46.956 11.503 20.444 1.00 19.30 173 THR B CA 1
ATOM 2837 C C . THR B 1 173 ? -45.789 12.407 20.859 1.00 19.43 173 THR B C 1
ATOM 2838 O O . THR B 1 173 ? -44.779 11.945 21.398 1.00 18.26 173 THR B O 1
ATOM 2842 N N . VAL B 1 174 ? -45.945 13.716 20.632 1.00 18.61 174 VAL B N 1
ATOM 2843 C CA . VAL B 1 174 ? -44.813 14.647 20.718 1.00 19.49 174 VAL B CA 1
ATOM 2844 C C . VAL B 1 174 ? -44.236 14.752 22.133 1.00 20.85 174 VAL B C 1
ATOM 2845 O O . VAL B 1 174 ? -43.026 14.957 22.298 1.00 18.08 174 VAL B O 1
ATOM 2849 N N . ASP B 1 175 ? -45.070 14.619 23.171 1.00 19.73 175 ASP B N 1
ATOM 2850 C CA . ASP B 1 175 ? -44.541 14.658 24.538 1.00 20.41 175 ASP B CA 1
ATOM 2851 C C . ASP B 1 175 ? -43.564 13.523 24.849 1.00 21.21 175 ASP B C 1
ATOM 2852 O O . ASP B 1 175 ? -42.830 13.617 25.840 1.00 23.23 175 ASP B O 1
ATOM 2857 N N . ASP B 1 176 ? -43.527 12.463 24.033 1.00 19.38 176 ASP B N 1
ATOM 2858 C CA . ASP B 1 176 ? -42.643 11.323 24.255 1.00 20.97 176 ASP B CA 1
ATOM 2859 C C . ASP B 1 176 ? -41.231 11.525 23.696 1.00 17.41 176 ASP B C 1
ATOM 2860 O O . ASP B 1 176 ? -40.339 10.722 24.001 1.00 19.75 176 ASP B O 1
ATOM 2865 N N . VAL B 1 177 ? -41.009 12.562 22.892 1.00 16.40 177 VAL B N 1
ATOM 2866 C CA . VAL B 1 177 ? -39.769 12.751 22.133 1.00 16.21 177 VAL B CA 1
ATOM 2867 C C . VAL B 1 177 ? -38.724 13.527 22.933 1.00 15.21 177 VAL B C 1
ATOM 2868 O O . VAL B 1 177 ? -39.028 14.615 23.448 1.00 15.25 177 VAL B O 1
ATOM 2872 N N . PRO B 1 178 ? -37.487 13.034 23.060 1.00 12.35 178 PRO B N 1
ATOM 2873 C CA . PRO B 1 178 ? -36.439 13.839 23.726 1.00 14.41 178 PRO B CA 1
ATOM 2874 C C . PRO B 1 178 ? -36.111 15.114 22.949 1.00 15.96 178 PRO B C 1
ATOM 2875 O O . PRO B 1 178 ? -35.927 15.084 21.729 1.00 17.92 178 PRO B O 1
ATOM 2879 N N . LYS B 1 179 ? -36.029 16.241 23.669 1.00 13.05 179 LYS B N 1
ATOM 2880 C CA . LYS B 1 179 ? -35.808 17.565 23.086 1.00 12.35 179 LYS B CA 1
ATOM 2881 C C . LYS B 1 179 ? -34.362 18.037 23.280 1.00 14.36 179 LYS B C 1
ATOM 2882 O O . LYS B 1 179 ? -33.755 17.796 24.333 1.00 13.55 179 LYS B O 1
ATOM 2888 N N . LEU B 1 180 ? -33.815 18.728 22.268 1.00 14.37 180 LEU B N 1
ATOM 2889 C CA . LEU B 1 180 ? -32.514 19.388 22.414 1.00 12.30 180 LEU B CA 1
ATOM 2890 C C . LEU B 1 180 ? -32.616 20.504 23.459 1.00 13.37 180 LEU B C 1
ATOM 2891 O O . LEU B 1 180 ? -33.689 21.074 23.679 1.00 14.68 180 LEU B O 1
ATOM 2896 N N . GLN B 1 181 ? -31.489 20.825 24.109 1.00 11.95 181 GLN B N 1
ATOM 2897 C CA . GLN B 1 181 ? -31.504 21.900 25.108 1.00 13.26 181 GLN B CA 1
ATOM 2898 C C . GLN B 1 181 ? -31.871 23.248 24.472 1.00 14.10 181 GLN B C 1
ATOM 2899 O O . GLN B 1 181 ? -31.644 23.462 23.274 1.00 12.82 181 GLN B O 1
ATOM 2905 N N . PRO B 1 182 ? -32.437 24.183 25.250 1.00 12.89 182 PRO B N 1
ATOM 2906 C CA . PRO B 1 182 ? -32.774 25.503 24.690 1.00 14.56 182 PRO B CA 1
ATOM 2907 C C . PRO B 1 182 ? -31.545 26.197 24.117 1.00 18.39 182 PRO B C 1
ATOM 2908 O O . PRO B 1 182 ? -30.446 26.117 24.669 1.00 18.12 182 PRO B O 1
ATOM 2912 N N . HIS B 1 183 ? -31.723 26.864 22.977 1.00 18.15 183 HIS B N 1
ATOM 2913 C CA . HIS B 1 183 ? -30.566 27.433 22.299 1.00 19.32 183 HIS B CA 1
ATOM 2914 C C . HIS B 1 183 ? -30.652 28.946 22.230 1.00 31.27 183 HIS B C 1
ATOM 2915 O O . HIS B 1 183 ? -31.563 29.489 21.586 1.00 31.64 183 HIS B O 1
ATOM 2922 N N . PRO B 1 184 ? -29.708 29.655 22.875 1.00 37.33 184 PRO B N 1
ATOM 2923 C CA . PRO B 1 184 ? -29.652 31.100 23.063 1.00 36.07 184 PRO B CA 1
ATOM 2924 C C . PRO B 1 184 ? -28.842 31.771 21.960 1.00 30.23 184 PRO B C 1
ATOM 2925 O O . PRO B 1 184 ? -29.293 31.772 20.817 1.00 34.00 184 PRO B O 1
#